Protein 5UV4 (pdb70)

Structure (mmCIF, N/CA/C/O backbone):
data_5UV4
#
_entry.id   5UV4
#
_cell.length_a   53.444
_cell.length_b   74.532
_cell.length_c   79.742
_cell.angle_alpha   90.00
_cell.angle_beta   90.00
_cell.angle_gamma   90.00
#
_symmetry.space_group_name_H-M   'P 21 21 21'
#
loop_
_entity.id
_entity.type
_entity.pdbx_description
1 polymer 'Putative leucine-rich repeat protein kinase family protein'
2 non-polymer 'PHOSPHOAMINOPHOSPHONIC ACID-ADENYLATE ESTER'
3 non-polymer 'MAGNESIUM ION'
4 water water
#
loop_
_atom_site.group_PDB
_atom_site.id
_atom_site.type_symbol
_atom_site.label_atom_id
_atom_site.label_alt_id
_atom_site.label_comp_id
_atom_site.label_asym_id
_atom_site.label_entity_id
_atom_site.label_seq_id
_atom_site.pdbx_PDB_ins_code
_atom_site.Cartn_x
_atom_site.Cartn_y
_atom_site.Cartn_z
_atom_site.occupancy
_atom_site.B_iso_or_equiv
_atom_site.auth_seq_id
_atom_site.auth_comp_id
_atom_site.auth_asym_id
_atom_site.auth_atom_id
_atom_site.pdbx_PDB_model_num
ATOM 1 N N . ASP A 1 10 ? 7.259 18.314 41.197 1.00 85.52 744 ASP A N 1
ATOM 2 C CA . ASP A 1 10 ? 6.902 19.276 40.165 1.00 84.09 744 ASP A CA 1
ATOM 3 C C . ASP A 1 10 ? 7.767 20.533 40.219 1.00 81.40 744 ASP A C 1
ATOM 4 O O . ASP A 1 10 ? 7.672 21.337 41.141 1.00 79.62 744 ASP A O 1
ATOM 9 N N . LEU A 1 11 ? 8.606 20.683 39.206 1.00 74.45 745 LEU A N 1
ATOM 10 C CA . LEU A 1 11 ? 9.527 21.812 39.057 1.00 69.70 745 LEU A CA 1
ATOM 11 C C . LEU A 1 11 ? 9.273 22.515 37.709 1.00 72.52 745 LEU A C 1
ATOM 12 O O . LEU A 1 11 ? 9.294 21.860 36.666 1.00 73.71 745 LEU A O 1
ATOM 17 N N . HIS A 1 12 ? 9.040 23.839 37.738 1.00 66.56 746 HIS A N 1
ATOM 18 C CA . HIS A 1 12 ? 8.771 24.619 36.535 1.00 67.29 746 HIS A CA 1
ATOM 19 C C . HIS A 1 12 ? 9.850 25.659 36.295 1.00 68.08 746 HIS A C 1
ATOM 20 O O . HIS A 1 12 ? 10.234 26.385 37.202 1.00 65.36 746 HIS A O 1
ATOM 27 N N . LEU A 1 13 ? 10.352 25.720 35.079 1.00 65.83 747 LEU A N 1
ATOM 28 C CA . LEU A 1 13 ? 11.355 26.704 34.698 1.00 64.20 747 LEU A CA 1
ATOM 29 C C . LEU A 1 13 ? 10.771 27.581 33.593 1.00 71.50 747 LEU A C 1
ATOM 30 O O . LEU A 1 13 ? 10.242 27.062 32.605 1.00 73.46 747 LEU A O 1
ATOM 35 N N . PHE A 1 14 ? 10.858 28.906 33.759 1.00 68.16 748 PHE A N 1
ATOM 36 C CA . PHE A 1 14 ? 10.314 29.868 32.785 1.00 70.63 748 PHE A CA 1
ATOM 37 C C . PHE A 1 14 ? 11.067 29.879 31.449 1.00 78.04 748 PHE A C 1
ATOM 38 O O . PHE A 1 14 ? 10.413 29.850 30.409 1.00 81.53 748 PHE A O 1
ATOM 46 N N . ASP A 1 15 ? 12.433 29.868 31.475 1.00 72.77 749 ASP A N 1
ATOM 47 C CA . ASP A 1 15 ? 13.281 29.834 30.266 1.00 73.88 749 ASP A CA 1
ATOM 48 C C . ASP A 1 15 ? 14.136 28.563 30.238 1.00 76.20 749 ASP A C 1
ATOM 49 O O . ASP A 1 15 ? 14.149 27.798 31.209 1.00 72.13 749 ASP A O 1
ATOM 51 N N . ASN A 1 16 ? 14.879 28.356 29.135 1.00 76.26 750 ASN A N 1
ATOM 52 C CA . ASN A 1 16 ? 15.786 27.217 28.972 1.00 76.75 750 ASN A CA 1
ATOM 53 C C . ASN A 1 16 ? 17.235 27.644 29.310 1.00 80.74 750 ASN A C 1
ATOM 54 O O . ASN A 1 16 ? 18.171 26.847 29.197 1.00 80.97 750 ASN A O 1
ATOM 56 N N . SER A 1 17 ? 17.398 28.912 29.741 1.00 77.51 751 SER A N 1
ATOM 57 C CA . SER A 1 17 ? 18.667 29.551 30.102 1.00 77.86 751 SER A CA 1
ATOM 58 C C . SER A 1 17 ? 19.362 28.890 31.289 1.00 81.85 751 SER A C 1
ATOM 59 O O . SER A 1 17 ? 20.588 28.795 31.298 1.00 84.27 751 SER A O 1
ATOM 62 N N . VAL A 1 18 ? 18.590 28.479 32.300 1.00 75.60 752 VAL A N 1
ATOM 63 C CA . VAL A 1 18 ? 19.080 27.819 33.516 1.00 74.09 752 VAL A CA 1
ATOM 64 C C . VAL A 1 18 ? 18.233 26.568 33.695 1.00 79.09 752 VAL A C 1
ATOM 65 O O . VAL A 1 18 ? 17.025 26.671 33.965 1.00 77.51 752 VAL A O 1
ATOM 69 N N . VAL A 1 19 ? 18.870 25.396 33.518 1.00 77.42 753 VAL A N 1
ATOM 70 C CA . VAL A 1 19 ? 18.226 24.084 33.534 1.00 78.27 753 VAL A CA 1
ATOM 71 C C . VAL A 1 19 ? 18.836 23.148 34.578 1.00 83.04 753 VAL A C 1
ATOM 72 O O . VAL A 1 19 ? 20.062 23.008 34.651 1.00 83.94 753 VAL A O 1
ATOM 76 N N . PHE A 1 20 ? 17.955 22.478 35.355 1.00 78.35 754 PHE A N 1
ATOM 77 C CA . PHE A 1 20 ? 18.298 21.495 36.392 1.00 77.68 754 PHE A CA 1
ATOM 78 C C . PHE A 1 20 ? 17.086 20.645 36.732 1.00 81.01 754 PHE A C 1
ATOM 79 O O . PHE A 1 20 ? 15.965 20.993 36.364 1.00 79.79 754 PHE A O 1
ATOM 87 N N . THR A 1 21 ? 17.310 19.555 37.466 1.00 79.82 755 THR A N 1
ATOM 88 C CA . THR A 1 21 ? 16.266 18.649 37.933 1.00 81.04 755 THR A CA 1
ATOM 89 C C . THR A 1 21 ? 15.814 19.037 39.350 1.00 83.64 755 THR A C 1
ATOM 90 O O . THR A 1 21 ? 16.540 19.735 40.073 1.00 81.04 755 THR A O 1
ATOM 92 N N . ALA A 1 22 ? 14.613 18.557 39.748 1.00 81.47 756 ALA A N 1
ATOM 93 C CA . ALA A 1 22 ? 14.063 18.716 41.100 1.00 79.75 756 ALA A CA 1
ATOM 94 C C . ALA A 1 22 ? 14.955 17.897 42.069 1.00 83.40 756 ALA A C 1
ATOM 95 O O . ALA A 1 22 ? 15.273 18.373 43.160 1.00 80.91 756 ALA A O 1
ATOM 97 N N . GLU A 1 23 ? 15.405 16.694 41.624 1.00 82.66 757 GLU A N 1
ATOM 98 C CA . GLU A 1 23 ? 16.305 15.815 42.373 1.00 85.45 757 GLU A CA 1
ATOM 99 C C . GLU A 1 23 ? 17.703 16.441 42.482 1.00 88.95 757 GLU A C 1
ATOM 100 O O . GLU A 1 23 ? 18.388 16.224 43.483 1.00 90.57 757 GLU A O 1
ATOM 102 N N . GLU A 1 24 ? 18.111 17.238 41.474 1.00 83.06 758 GLU A N 1
ATOM 103 C CA . GLU A 1 24 ? 19.396 17.933 41.481 1.00 82.13 758 GLU A CA 1
ATOM 104 C C . GLU A 1 24 ? 19.374 19.079 42.500 1.00 82.62 758 GLU A C 1
ATOM 105 O O . GLU A 1 24 ? 20.349 19.272 43.221 1.00 82.79 758 GLU A O 1
ATOM 107 N N . LEU A 1 25 ? 18.253 19.816 42.574 1.00 77.06 759 LEU A N 1
ATOM 108 C CA . LEU A 1 25 ? 18.046 20.929 43.513 1.00 74.04 759 LEU A CA 1
ATOM 109 C C . LEU A 1 25 ? 18.020 20.449 44.974 1.00 78.13 759 LEU A C 1
ATOM 110 O O . LEU A 1 25 ? 18.656 21.060 45.833 1.00 76.22 759 LEU A O 1
ATOM 115 N N . SER A 1 26 ? 17.296 19.347 45.240 1.00 77.10 760 SER A N 1
ATOM 116 C CA . SER A 1 26 ? 17.183 18.732 46.561 1.00 78.88 760 SER A CA 1
ATOM 117 C C . SER A 1 26 ? 18.500 18.113 47.067 1.00 85.57 760 SER A C 1
ATOM 118 O O . SER A 1 26 ? 18.731 18.115 48.277 1.00 87.45 760 SER A O 1
ATOM 121 N N . CYS A 1 27 ? 19.356 17.592 46.162 1.00 82.55 761 CYS A N 1
ATOM 122 C CA . CYS A 1 27 ? 20.638 16.988 46.558 1.00 86.25 761 CYS A CA 1
ATOM 123 C C . CYS A 1 27 ? 21.815 17.970 46.442 1.00 90.45 761 CYS A C 1
ATOM 124 O O . CYS A 1 27 ? 22.972 17.555 46.529 1.00 94.09 761 CYS A O 1
ATOM 126 N N . ALA A 1 28 ? 21.518 19.268 46.289 1.00 83.13 762 ALA A N 1
ATOM 127 C CA . ALA A 1 28 ? 22.518 20.327 46.142 1.00 82.16 762 ALA A CA 1
ATOM 128 C C . ALA A 1 28 ? 22.985 20.881 47.489 1.00 87.77 762 ALA A C 1
ATOM 129 O O . ALA A 1 28 ? 22.151 21.059 48.392 1.00 85.58 762 ALA A O 1
ATOM 131 N N . PRO A 1 29 ? 24.299 21.224 47.625 1.00 87.24 763 PRO A N 1
ATOM 132 C CA . PRO A 1 29 ? 24.763 21.851 48.874 1.00 88.11 763 PRO A CA 1
ATOM 133 C C . PRO A 1 29 ? 23.934 23.113 49.119 1.00 90.29 763 PRO A C 1
ATOM 134 O O . PRO A 1 29 ? 23.848 23.994 48.249 1.00 86.71 763 PRO A O 1
ATOM 138 N N . ALA A 1 30 ? 23.209 23.123 50.247 1.00 88.50 764 ALA A N 1
ATOM 139 C CA . ALA A 1 30 ? 22.309 24.217 50.615 1.00 84.46 764 ALA A CA 1
ATOM 140 C C . ALA A 1 30 ? 22.678 24.835 51.955 1.00 89.16 764 ALA A C 1
ATOM 141 O O . ALA A 1 30 ? 22.990 24.115 52.906 1.00 93.64 764 ALA A O 1
ATOM 143 N N . GLU A 1 31 ? 22.647 26.165 52.032 1.00 81.33 765 GLU A N 1
ATOM 144 C CA . GLU A 1 31 ? 22.933 26.882 53.278 1.00 80.87 765 GLU A CA 1
ATOM 145 C C . GLU A 1 31 ? 21.904 27.979 53.509 1.00 78.47 765 GLU A C 1
ATOM 146 O O . GLU A 1 31 ? 21.554 28.684 52.569 1.00 75.21 765 GLU A O 1
ATOM 152 N N . ILE A 1 32 ? 21.396 28.090 54.744 1.00 74.79 766 ILE A N 1
ATOM 153 C CA . ILE A 1 32 ? 20.393 29.080 55.127 1.00 72.57 766 ILE A CA 1
ATOM 154 C C . ILE A 1 32 ? 20.920 30.535 54.970 1.00 73.64 766 ILE A C 1
ATOM 155 O O . ILE A 1 32 ? 22.004 30.866 55.437 1.00 74.58 766 ILE A O 1
ATOM 160 N N . ILE A 1 33 ? 20.159 31.357 54.239 1.00 66.45 767 ILE A N 1
ATOM 161 C CA . ILE A 1 33 ? 20.449 32.772 54.009 1.00 64.49 767 ILE A CA 1
ATOM 162 C C . ILE A 1 33 ? 19.775 33.518 55.166 1.00 69.50 767 ILE A C 1
ATOM 163 O O . ILE A 1 33 ? 20.402 34.327 55.838 1.00 71.07 767 ILE A O 1
ATOM 168 N N . GLY A 1 34 ? 18.506 33.211 55.398 1.00 66.91 768 GLY A N 1
ATOM 169 C CA . GLY A 1 34 ? 17.745 33.825 56.477 1.00 67.35 768 GLY A CA 1
ATOM 170 C C . GLY A 1 34 ? 16.277 33.475 56.510 1.00 68.31 768 GLY A C 1
ATOM 171 O O . GLY A 1 34 ? 15.783 32.723 55.666 1.00 66.80 768 GLY A O 1
ATOM 172 N N . ARG A 1 35 ? 15.587 34.021 57.519 1.00 64.43 769 ARG A N 1
ATOM 173 C CA . ARG A 1 35 ? 14.173 33.808 57.769 1.00 63.45 769 ARG A CA 1
ATOM 174 C C . ARG A 1 35 ? 13.432 35.139 57.749 1.00 64.12 769 ARG A C 1
ATOM 175 O O . ARG A 1 35 ? 13.995 36.174 58.104 1.00 63.31 769 ARG A O 1
ATOM 183 N N . SER A 1 36 ? 12.159 35.104 57.348 1.00 58.56 770 SER A N 1
ATOM 184 C CA . SER A 1 36 ? 11.322 36.289 57.292 1.00 57.78 770 SER A CA 1
ATOM 185 C C . SER A 1 36 ? 9.845 35.930 57.512 1.00 62.12 770 SER A C 1
ATOM 186 O O . SER A 1 36 ? 9.510 34.762 57.777 1.00 61.58 770 SER A O 1
ATOM 189 N N . CYS A 1 37 ? 8.968 36.946 57.352 1.00 58.84 771 CYS A N 1
ATOM 190 C CA . CYS A 1 37 ? 7.520 36.837 57.478 1.00 60.69 771 CYS A CA 1
ATOM 191 C C . CYS A 1 37 ? 6.978 35.925 56.395 1.00 67.02 771 CYS A C 1
ATOM 192 O O . CYS A 1 37 ? 5.980 35.262 56.638 1.00 70.85 771 CYS A O 1
ATOM 195 N N . HIS A 1 38 ? 7.584 35.980 55.217 1.00 60.41 772 HIS A N 1
ATOM 196 C CA . HIS A 1 38 ? 7.250 35.118 54.093 1.00 59.21 772 HIS A CA 1
ATOM 197 C C . HIS A 1 38 ? 7.635 33.651 54.280 1.00 60.21 772 HIS A C 1
ATOM 198 O O . HIS A 1 38 ? 6.913 32.758 53.865 1.00 59.63 772 HIS A O 1
ATOM 205 N N . GLY A 1 39 ? 8.790 33.416 54.892 1.00 54.08 773 GLY A N 1
ATOM 206 C CA . GLY A 1 39 ? 9.294 32.070 55.090 1.00 53.77 773 GLY A CA 1
ATOM 207 C C . GLY A 1 39 ? 10.796 32.071 55.288 1.00 58.25 773 GLY A C 1
ATOM 208 O O . GLY A 1 39 ? 11.312 32.845 56.078 1.00 58.16 773 GLY A O 1
ATOM 209 N N . THR A 1 40 ? 11.490 31.163 54.609 1.00 55.49 774 THR A N 1
ATOM 210 C CA . THR A 1 40 ? 12.942 31.070 54.700 1.00 56.47 774 THR A CA 1
ATOM 211 C C . THR A 1 40 ? 13.676 30.958 53.345 1.00 61.11 774 THR A C 1
ATOM 212 O O . THR A 1 40 ? 13.220 30.275 52.439 1.00 61.82 774 THR A O 1
ATOM 216 N N . SER A 1 41 ? 14.817 31.636 53.238 1.00 56.04 775 SER A N 1
ATOM 217 C CA . SER A 1 41 ? 15.687 31.656 52.063 1.00 55.28 775 SER A CA 1
ATOM 218 C C . SER A 1 41 ? 16.927 30.771 52.250 1.00 60.24 775 SER A C 1
ATOM 219 O O . SER A 1 41 ? 17.570 30.817 53.305 1.00 60.55 775 SER A O 1
ATOM 222 N N . TYR A 1 42 ? 17.285 30.023 51.190 1.00 56.55 776 TYR A N 1
ATOM 223 C CA . TYR A 1 42 ? 18.479 29.179 51.128 1.00 58.82 776 TYR A CA 1
ATOM 224 C C . TYR A 1 42 ? 19.269 29.476 49.874 1.00 63.86 776 TYR A C 1
ATOM 225 O O . TYR A 1 42 ? 18.713 29.920 48.866 1.00 62.90 776 TYR A O 1
ATOM 234 N N . LYS A 1 43 ? 20.581 29.281 49.966 1.00 62.25 777 LYS A N 1
ATOM 235 C CA . LYS A 1 43 ? 21.515 29.373 48.863 1.00 62.41 777 LYS A CA 1
ATOM 236 C C . LYS A 1 43 ? 21.802 27.906 48.461 1.00 69.51 777 LYS A C 1
ATOM 237 O O . LYS A 1 43 ? 22.225 27.103 49.295 1.00 70.63 777 LYS A O 1
ATOM 243 N N . ALA A 1 44 ? 21.497 27.563 47.212 1.00 67.20 778 ALA A N 1
ATOM 244 C CA . ALA A 1 44 ? 21.728 26.241 46.622 1.00 69.19 778 ALA A CA 1
ATOM 245 C C . ALA A 1 44 ? 22.770 26.380 45.513 1.00 74.69 778 ALA A C 1
ATOM 246 O O . ALA A 1 44 ? 22.678 27.283 44.679 1.00 73.34 778 ALA A O 1
ATOM 248 N N . THR A 1 45 ? 23.767 25.513 45.526 1.00 74.65 779 THR A N 1
ATOM 249 C CA . THR A 1 45 ? 24.843 25.534 44.537 1.00 77.00 779 THR A CA 1
ATOM 250 C C . THR A 1 45 ? 24.761 24.291 43.644 1.00 82.50 779 THR A C 1
ATOM 251 O O . THR A 1 45 ? 24.937 23.170 44.125 1.00 83.54 779 THR A O 1
ATOM 255 N N . LEU A 1 46 ? 24.489 24.506 42.342 1.00 79.61 780 LEU A N 1
ATOM 256 C CA . LEU A 1 46 ? 24.392 23.466 41.305 1.00 81.18 780 LEU A CA 1
ATOM 257 C C . LEU A 1 46 ? 25.773 22.901 40.999 1.00 87.98 780 LEU A C 1
ATOM 258 O O . LEU A 1 46 ? 26.779 23.572 41.251 1.00 88.82 780 LEU A O 1
ATOM 263 N N . ASP A 1 47 ? 25.813 21.679 40.437 1.00 85.93 781 ASP A N 1
ATOM 264 C CA . ASP A 1 47 ? 27.036 20.951 40.080 1.00 89.65 781 ASP A CA 1
ATOM 265 C C . ASP A 1 47 ? 28.025 21.775 39.240 1.00 92.66 781 ASP A C 1
ATOM 266 O O . ASP A 1 47 ? 29.227 21.708 39.491 1.00 94.67 781 ASP A O 1
ATOM 268 N N . ASN A 1 48 ? 27.508 22.581 38.286 1.00 86.14 782 ASN A N 1
ATOM 269 C CA . ASN A 1 48 ? 28.281 23.430 37.370 1.00 86.54 782 ASN A CA 1
ATOM 270 C C . ASN A 1 48 ? 28.754 24.784 37.951 1.00 88.28 782 ASN A C 1
ATOM 271 O O . ASN A 1 48 ? 29.413 25.549 37.245 1.00 88.86 782 ASN A O 1
ATOM 276 N N . GLY A 1 49 ? 28.411 25.066 39.205 1.00 82.76 783 GLY A N 1
ATOM 277 C CA . GLY A 1 49 ? 28.783 26.312 39.870 1.00 82.05 783 GLY A CA 1
ATOM 278 C C . GLY A 1 49 ? 27.666 27.342 39.957 1.00 82.71 783 GLY A C 1
ATOM 279 O O . GLY A 1 49 ? 27.814 28.355 40.655 1.00 81.96 783 GLY A O 1
ATOM 280 N N . TYR A 1 50 ? 26.535 27.099 39.256 1.00 76.59 784 TYR A N 1
ATOM 281 C CA . TYR A 1 50 ? 25.396 28.018 39.253 1.00 72.67 784 TYR A CA 1
ATOM 282 C C . TYR A 1 50 ? 24.765 28.111 40.650 1.00 72.56 784 TYR A C 1
ATOM 283 O O . TYR A 1 50 ? 24.502 27.084 41.275 1.00 72.18 784 TYR A O 1
ATOM 292 N N . MET A 1 51 ? 24.614 29.334 41.171 1.00 66.30 785 MET A N 1
ATOM 293 C CA . MET A 1 51 ? 24.062 29.531 42.511 1.00 64.40 785 MET A CA 1
ATOM 294 C C . MET A 1 51 ? 22.659 30.094 42.449 1.00 64.13 785 MET A C 1
ATOM 295 O O . MET A 1 51 ? 22.380 31.045 41.693 1.00 62.99 785 MET A O 1
ATOM 300 N N . LEU A 1 52 ? 21.759 29.483 43.224 1.00 57.52 786 LEU A N 1
ATOM 301 C CA . LEU A 1 52 ? 20.351 29.871 43.233 1.00 53.99 786 LEU A CA 1
ATOM 302 C C . LEU A 1 52 ? 19.864 30.280 44.609 1.00 55.84 786 LEU A C 1
ATOM 303 O O . LEU A 1 52 ? 20.405 29.828 45.619 1.00 55.33 786 LEU A O 1
ATOM 308 N N . THR A 1 53 ? 18.819 31.117 44.653 1.00 53.27 787 THR A N 1
ATOM 309 C CA . THR A 1 53 ? 18.133 31.483 45.893 1.00 53.20 787 THR A CA 1
ATOM 310 C C . THR A 1 53 ? 16.875 30.614 45.901 1.00 58.51 787 THR A C 1
ATOM 311 O O . THR A 1 53 ? 16.129 30.607 44.916 1.00 59.35 787 THR A O 1
ATOM 315 N N . VAL A 1 54 ? 16.681 29.844 46.981 1.00 55.30 788 VAL A N 1
ATOM 316 C CA . VAL A 1 54 ? 15.555 28.914 47.172 1.00 55.92 788 VAL A CA 1
ATOM 317 C C . VAL A 1 54 ? 14.741 29.439 48.365 1.00 59.40 788 VAL A C 1
ATOM 318 O O . VAL A 1 54 ? 15.167 29.311 49.528 1.00 59.51 788 VAL A O 1
ATOM 322 N N . LYS A 1 55 ? 13.629 30.142 48.038 1.00 53.13 789 LYS A N 1
ATOM 323 C CA . LYS A 1 55 ? 12.725 30.792 48.982 1.00 51.87 789 LYS A CA 1
ATOM 324 C C . LYS A 1 55 ? 11.484 29.931 49.202 1.00 59.07 789 LYS A C 1
ATOM 325 O O . LYS A 1 55 ? 10.669 29.778 48.294 1.00 58.27 789 LYS A O 1
ATOM 331 N N . TRP A 1 56 ? 11.345 29.378 50.421 1.00 57.61 790 TRP A N 1
ATOM 332 C CA . TRP A 1 56 ? 10.223 28.539 50.826 1.00 58.44 790 TRP A CA 1
ATOM 333 C C . TRP A 1 56 ? 9.161 29.410 51.461 1.00 61.10 790 TRP A C 1
ATOM 334 O O . TRP A 1 56 ? 9.425 30.103 52.442 1.00 60.09 790 TRP A O 1
ATOM 345 N N . LEU A 1 57 ? 7.954 29.359 50.933 1.00 58.00 791 LEU A N 1
ATOM 346 C CA . LEU A 1 57 ? 6.871 30.124 51.518 1.00 57.34 791 LEU A CA 1
ATOM 347 C C . LEU A 1 57 ? 6.265 29.330 52.668 1.00 61.65 791 LEU A C 1
ATOM 348 O O . LEU A 1 57 ? 6.156 28.101 52.575 1.00 62.64 791 LEU A O 1
ATOM 353 N N . LYS A 1 58 ? 5.932 30.014 53.784 1.00 67.66 792 LYS A N 1
ATOM 354 C CA . LYS A 1 58 ? 5.275 29.375 54.936 1.00 68.70 792 LYS A CA 1
ATOM 355 C C . LYS A 1 58 ? 3.993 28.688 54.425 1.00 70.55 792 LYS A C 1
ATOM 356 O O . LYS A 1 58 ? 3.383 29.176 53.460 1.00 66.68 792 LYS A O 1
ATOM 362 N N . GLU A 1 59 ? 3.630 27.540 55.025 1.00 69.10 793 GLU A N 1
ATOM 363 C CA . GLU A 1 59 ? 2.428 26.763 54.683 1.00 68.72 793 GLU A CA 1
ATOM 364 C C . GLU A 1 59 ? 1.169 27.644 54.850 1.00 71.14 793 GLU A C 1
ATOM 365 O O . GLU A 1 59 ? 1.102 28.440 55.782 1.00 71.73 793 GLU A O 1
ATOM 371 N N . GLY A 1 60 ? 0.227 27.524 53.917 1.00 67.10 794 GLY A N 1
ATOM 372 C CA . GLY A 1 60 ? -0.988 28.330 53.865 1.00 66.25 794 GLY A CA 1
ATOM 373 C C . GLY A 1 60 ? -0.799 29.683 53.195 1.00 69.89 794 GLY A C 1
ATOM 374 O O . GLY A 1 60 ? -1.791 30.329 52.851 1.00 70.45 794 GLY A O 1
ATOM 375 N N . PHE A 1 61 ? 0.463 30.133 52.982 1.00 64.21 795 PHE A N 1
ATOM 376 C CA . PHE A 1 61 ? 0.720 31.438 52.344 1.00 63.04 795 PHE A CA 1
ATOM 377 C C . PHE A 1 61 ? 0.512 31.442 50.824 1.00 68.44 795 PHE A C 1
ATOM 378 O O . PHE A 1 61 ? -0.061 32.403 50.320 1.00 69.17 795 PHE A O 1
ATOM 386 N N . ALA A 1 62 ? 0.933 30.375 50.111 1.00 64.34 796 ALA A N 1
ATOM 387 C CA . ALA A 1 62 ? 0.764 30.239 48.665 1.00 63.39 796 ALA A CA 1
ATOM 388 C C . ALA A 1 62 ? -0.697 30.048 48.285 1.00 69.64 796 ALA A C 1
ATOM 389 O O . ALA A 1 62 ? -1.404 29.275 48.935 1.00 72.33 796 ALA A O 1
ATOM 391 N N . LYS A 1 63 ? -1.151 30.744 47.221 1.00 65.20 797 LYS A N 1
ATOM 392 C CA . LYS A 1 63 ? -2.507 30.635 46.650 1.00 65.09 797 LYS A CA 1
ATOM 393 C C . LYS A 1 63 ? -2.648 29.208 46.059 1.00 71.27 797 LYS A C 1
ATOM 394 O O . LYS A 1 63 ? -1.652 28.469 45.981 1.00 70.73 797 LYS A O 1
ATOM 400 N N . SER A 1 64 ? -3.865 28.835 45.613 1.00 68.74 798 SER A N 1
ATOM 401 C CA . SER A 1 64 ? -4.143 27.537 44.991 1.00 68.98 798 SER A CA 1
ATOM 402 C C . SER A 1 64 ? -3.332 27.423 43.696 1.00 73.28 798 SER A C 1
ATOM 403 O O . SER A 1 64 ? -3.141 28.430 43.025 1.00 74.18 798 SER A O 1
ATOM 406 N N . LYS A 1 65 ? -2.840 26.219 43.363 1.00 70.39 799 LYS A N 1
ATOM 407 C CA . LYS A 1 65 ? -1.972 25.897 42.213 1.00 69.27 799 LYS A CA 1
ATOM 408 C C . LYS A 1 65 ? -2.266 26.657 40.909 1.00 73.49 799 LYS A C 1
ATOM 409 O O . LYS A 1 65 ? -1.333 27.139 40.263 1.00 72.24 799 LYS A O 1
ATOM 415 N N . LYS A 1 66 ? -3.543 26.764 40.536 1.00 71.10 800 LYS A N 1
ATOM 416 C CA . LYS A 1 66 ? -3.990 27.444 39.317 1.00 71.27 800 LYS A CA 1
ATOM 417 C C . LYS A 1 66 ? -3.677 28.937 39.333 1.00 71.91 800 LYS A C 1
ATOM 418 O O . LYS A 1 66 ? -3.098 29.435 38.373 1.00 71.80 800 LYS A O 1
ATOM 420 N N . GLU A 1 67 ? -4.023 29.637 40.424 1.00 66.33 801 GLU A N 1
ATOM 421 C CA . GLU A 1 67 ? -3.782 31.076 40.571 1.00 64.86 801 GLU A CA 1
ATOM 422 C C . GLU A 1 67 ? -2.292 31.347 40.727 1.00 64.67 801 GLU A C 1
ATOM 423 O O . GLU A 1 67 ? -1.750 32.200 40.023 1.00 63.08 801 GLU A O 1
ATOM 429 N N . PHE A 1 68 ? -1.627 30.613 41.636 1.00 59.91 802 PHE A N 1
ATOM 430 C CA . PHE A 1 68 ? -0.190 30.770 41.857 1.00 58.79 802 PHE A CA 1
ATOM 431 C C . PHE A 1 68 ? 0.595 30.667 40.541 1.00 64.01 802 PHE A C 1
ATOM 432 O O . PHE A 1 68 ? 1.333 31.599 40.235 1.00 64.24 802 PHE A O 1
ATOM 440 N N . SER A 1 69 ? 0.397 29.582 39.747 1.00 61.38 803 SER A N 1
ATOM 441 C CA . SER A 1 69 ? 1.093 29.361 38.465 1.00 61.50 803 SER A CA 1
ATOM 442 C C . SER A 1 69 ? 0.855 30.491 37.494 1.00 65.45 803 SER A C 1
ATOM 443 O O . SER A 1 69 ? 1.803 30.966 36.869 1.00 64.54 803 SER A O 1
ATOM 446 N N . ARG A 1 70 ? -0.419 30.916 37.374 1.00 62.40 804 ARG A N 1
ATOM 447 C CA . ARG A 1 70 ? -0.847 31.991 36.492 1.00 62.87 804 ARG A CA 1
ATOM 448 C C . ARG A 1 70 ? -0.120 33.291 36.873 1.00 65.85 804 ARG A C 1
ATOM 449 O O . ARG A 1 70 ? 0.541 33.882 36.025 1.00 65.69 804 ARG A O 1
ATOM 457 N N . GLU A 1 71 ? -0.150 33.653 38.164 1.00 61.58 805 GLU A N 1
ATOM 458 C CA . GLU A 1 71 ? 0.472 34.857 38.699 1.00 60.08 805 GLU A CA 1
ATOM 459 C C . GLU A 1 71 ? 1.977 34.859 38.602 1.00 63.45 805 GLU A C 1
ATOM 460 O O . GLU A 1 71 ? 2.529 35.864 38.160 1.00 63.21 805 GLU A O 1
ATOM 466 N N . ILE A 1 72 ? 2.644 33.735 38.970 1.00 58.67 806 ILE A N 1
ATOM 467 C CA . ILE A 1 72 ? 4.105 33.611 38.958 1.00 55.59 806 ILE A CA 1
ATOM 468 C C . ILE A 1 72 ? 4.672 33.620 37.531 1.00 62.81 806 ILE A C 1
ATOM 469 O O . ILE A 1 72 ? 5.774 34.114 37.352 1.00 61.93 806 ILE A O 1
ATOM 474 N N . LYS A 1 73 ? 3.934 33.116 36.524 1.00 62.58 807 LYS A N 1
ATOM 475 C CA . LYS A 1 73 ? 4.442 33.143 35.147 1.00 62.98 807 LYS A CA 1
ATOM 476 C C . LYS A 1 73 ? 4.543 34.608 34.671 1.00 66.78 807 LYS A C 1
ATOM 477 O O . LYS A 1 73 ? 5.515 34.975 34.015 1.00 65.86 807 LYS A O 1
ATOM 479 N N . LYS A 1 74 ? 3.604 35.466 35.122 1.00 63.34 808 LYS A N 1
ATOM 480 C CA . LYS A 1 74 ? 3.634 36.904 34.834 1.00 61.55 808 LYS A CA 1
ATOM 481 C C . LYS A 1 74 ? 4.889 37.539 35.472 1.00 59.20 808 LYS A C 1
ATOM 482 O O . LYS A 1 74 ? 5.531 38.366 34.835 1.00 57.72 808 LYS A O 1
ATOM 488 N N . LEU A 1 75 ? 5.264 37.081 36.688 1.00 52.65 809 LEU A N 1
ATOM 489 C CA . LEU A 1 75 ? 6.432 37.534 37.429 1.00 50.17 809 LEU A CA 1
ATOM 490 C C . LEU A 1 75 ? 7.742 37.011 36.820 1.00 53.27 809 LEU A C 1
ATOM 491 O O . LEU A 1 75 ? 8.753 37.715 36.825 1.00 49.58 809 LEU A O 1
ATOM 496 N N . GLY A 1 76 ? 7.696 35.795 36.276 1.00 51.53 810 GLY A N 1
ATOM 497 C CA . GLY A 1 76 ? 8.814 35.151 35.604 1.00 50.82 810 GLY A CA 1
ATOM 498 C C . GLY A 1 76 ? 9.252 35.923 34.373 1.00 54.31 810 GLY A C 1
ATOM 499 O O . GLY A 1 76 ? 10.442 36.019 34.111 1.00 54.36 810 GLY A O 1
ATOM 500 N N . SER A 1 77 ? 8.309 36.534 33.634 1.00 52.65 811 SER A N 1
ATOM 501 C CA . SER A 1 77 ? 8.630 37.316 32.428 1.00 52.18 811 SER A CA 1
ATOM 502 C C . SER A 1 77 ? 9.184 38.702 32.763 1.00 55.26 811 SER A C 1
ATOM 503 O O . SER A 1 77 ? 9.639 39.397 31.865 1.00 56.01 811 SER A O 1
ATOM 506 N N . VAL A 1 78 ? 9.121 39.125 34.047 1.00 50.97 812 VAL A N 1
ATOM 507 C CA . VAL A 1 78 ? 9.616 40.424 34.482 1.00 48.80 812 VAL A CA 1
ATOM 508 C C . VAL A 1 78 ? 11.131 40.370 34.600 1.00 53.81 812 VAL A C 1
ATOM 509 O O . VAL A 1 78 ? 11.683 39.634 35.441 1.00 52.86 812 VAL A O 1
ATOM 513 N N . ARG A 1 79 ? 11.811 41.130 33.716 1.00 50.80 813 ARG A N 1
ATOM 514 C CA . ARG A 1 79 ? 13.276 41.153 33.700 1.00 50.35 813 ARG A CA 1
ATOM 515 C C . ARG A 1 79 ? 13.827 42.569 33.614 1.00 52.85 813 ARG A C 1
ATOM 516 O O . ARG A 1 79 ? 13.421 43.344 32.746 1.00 54.00 813 ARG A O 1
ATOM 524 N N . HIS A 1 80 ? 14.796 42.874 34.487 1.00 46.04 814 HIS A N 1
ATOM 525 C CA . HIS A 1 80 ? 15.447 44.174 34.556 1.00 44.83 814 HIS A CA 1
ATOM 526 C C . HIS A 1 80 ? 16.887 44.010 35.076 1.00 50.24 814 HIS A C 1
ATOM 527 O O . HIS A 1 80 ? 17.107 43.185 35.975 1.00 50.02 814 HIS A O 1
ATOM 534 N N . PRO A 1 81 ? 17.887 44.770 34.575 1.00 49.07 815 PRO A N 1
ATOM 535 C CA . PRO A 1 81 ? 19.271 44.590 35.109 1.00 48.42 815 PRO A CA 1
ATOM 536 C C . PRO A 1 81 ? 19.365 44.825 36.620 1.00 52.90 815 PRO A C 1
ATOM 537 O O . PRO A 1 81 ? 20.140 44.151 37.298 1.00 54.83 815 PRO A O 1
ATOM 541 N N . ASN A 1 82 ? 18.517 45.705 37.175 1.00 47.27 816 ASN A N 1
ATOM 542 C CA . ASN A 1 82 ? 18.548 45.967 38.615 1.00 46.12 816 ASN A CA 1
ATOM 543 C C . ASN A 1 82 ? 17.610 45.068 39.457 1.00 51.48 816 ASN A C 1
ATOM 544 O O . ASN A 1 82 ? 17.458 45.292 40.651 1.00 52.54 816 ASN A O 1
ATOM 549 N N . LEU A 1 83 ? 16.985 44.072 38.838 1.00 47.77 817 LEU A N 1
ATOM 550 C CA . LEU A 1 83 ? 16.051 43.176 39.502 1.00 47.77 817 LEU A CA 1
ATOM 551 C C . LEU A 1 83 ? 16.610 41.766 39.416 1.00 53.27 817 LEU A C 1
ATOM 552 O O . LEU A 1 83 ? 17.014 41.336 38.325 1.00 53.69 817 LEU A O 1
ATOM 557 N N . VAL A 1 84 ? 16.621 41.037 40.546 1.00 48.12 818 VAL A N 1
ATOM 558 C CA . VAL A 1 84 ? 17.175 39.684 40.561 1.00 47.74 818 VAL A CA 1
ATOM 559 C C . VAL A 1 84 ? 16.246 38.720 39.736 1.00 50.55 818 VAL A C 1
ATOM 560 O O . VAL A 1 84 ? 15.055 38.682 40.008 1.00 46.22 818 VAL A O 1
ATOM 564 N N . PRO A 1 85 ? 16.780 37.946 38.737 1.00 50.06 819 PRO A N 1
ATOM 565 C CA . PRO A 1 85 ? 15.904 37.052 37.952 1.00 50.98 819 PRO A CA 1
ATOM 566 C C . PRO A 1 85 ? 15.321 35.896 38.737 1.00 55.43 819 PRO A C 1
ATOM 567 O O . PRO A 1 85 ? 16.025 35.258 39.511 1.00 55.67 819 PRO A O 1
ATOM 571 N N . LEU A 1 86 ? 14.010 35.690 38.552 1.00 50.98 820 LEU A N 1
ATOM 572 C CA . LEU A 1 86 ? 13.189 34.603 39.061 1.00 50.73 820 LEU A CA 1
ATOM 573 C C . LEU A 1 86 ? 13.233 33.556 37.940 1.00 57.28 820 LEU A C 1
ATOM 574 O O . LEU A 1 86 ? 12.901 33.846 36.794 1.00 56.77 820 LEU A O 1
ATOM 579 N N . ARG A 1 87 ? 13.742 32.369 38.258 1.00 56.91 821 ARG A N 1
ATOM 580 C CA . ARG A 1 87 ? 13.968 31.287 37.297 1.00 57.11 821 ARG A CA 1
ATOM 581 C C . ARG A 1 87 ? 12.907 30.213 37.261 1.00 62.19 821 ARG A C 1
ATOM 582 O O . ARG A 1 87 ? 12.721 29.563 36.238 1.00 65.05 821 ARG A O 1
ATOM 590 N N . GLY A 1 88 ? 12.217 30.029 38.363 1.00 56.84 822 GLY A N 1
ATOM 591 C CA . GLY A 1 88 ? 11.178 29.027 38.431 1.00 56.09 822 GLY A CA 1
ATOM 592 C C . GLY A 1 88 ? 10.581 28.892 39.797 1.00 56.55 822 GLY A C 1
ATOM 593 O O . GLY A 1 88 ? 10.680 29.789 40.639 1.00 52.08 822 GLY A O 1
ATOM 594 N N . TYR A 1 89 ? 9.949 27.752 40.000 1.00 56.08 823 TYR A N 1
ATOM 595 C CA . TYR A 1 89 ? 9.322 27.402 41.256 1.00 57.62 823 TYR A CA 1
ATOM 596 C C . TYR A 1 89 ? 9.143 25.899 41.378 1.00 62.97 823 TYR A C 1
ATOM 597 O O . TYR A 1 89 ? 9.066 25.172 40.371 1.00 61.94 823 TYR A O 1
ATOM 606 N N . TYR A 1 90 ? 9.049 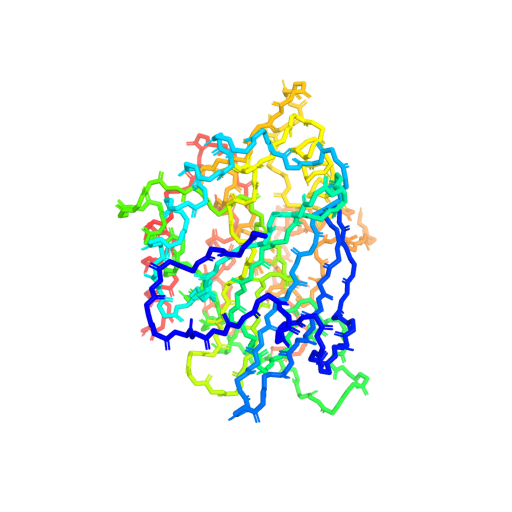25.449 42.633 1.00 60.13 824 TYR A N 1
ATOM 607 C CA . TYR A 1 90 ? 8.796 24.061 42.959 1.00 61.16 824 TYR A CA 1
ATOM 608 C C . TYR A 1 90 ? 7.494 23.999 43.715 1.00 65.14 824 TYR A C 1
ATOM 609 O O . TYR A 1 90 ? 7.241 24.823 44.616 1.00 62.74 824 TYR A O 1
ATOM 618 N N . TRP A 1 91 ? 6.666 23.022 43.325 1.00 63.07 825 TRP A N 1
ATOM 619 C CA . TRP A 1 91 ? 5.377 22.741 43.925 1.00 64.78 825 TRP A CA 1
ATOM 620 C C . TRP A 1 91 ? 5.386 21.241 44.244 1.00 71.46 825 TRP A C 1
ATOM 621 O O . TRP A 1 91 ? 5.366 20.421 43.327 1.00 71.82 825 TRP A O 1
ATOM 632 N N . GLY A 1 92 ? 5.511 20.902 45.525 1.00 70.02 826 GLY A N 1
ATOM 633 C CA . GLY A 1 92 ? 5.584 19.511 45.968 1.00 72.81 826 GLY A CA 1
ATOM 634 C C . GLY A 1 92 ? 4.280 18.905 46.455 1.00 80.66 826 GLY A C 1
ATOM 635 O O . GLY A 1 92 ? 3.305 19.635 46.669 1.00 78.85 826 GLY A O 1
ATOM 636 N N . PRO A 1 93 ? 4.242 17.556 46.670 1.00 82.13 827 PRO A N 1
ATOM 637 C CA . PRO A 1 93 ? 3.002 16.910 47.158 1.00 84.80 827 PRO A CA 1
ATOM 638 C C . PRO A 1 93 ? 2.509 17.412 48.522 1.00 91.01 827 PRO A C 1
ATOM 639 O O . PRO A 1 93 ? 1.301 17.439 48.753 1.00 92.30 827 PRO A O 1
ATOM 643 N N . LYS A 1 94 ? 3.435 17.812 49.411 1.00 87.28 828 LYS A N 1
ATOM 644 C CA . LYS A 1 94 ? 3.111 18.345 50.733 1.00 87.76 828 LYS A CA 1
ATOM 645 C C . LYS A 1 94 ? 2.844 19.868 50.689 1.00 90.39 828 LYS A C 1
ATOM 646 O O . LYS A 1 94 ? 3.368 20.568 49.813 1.00 88.58 828 LYS A O 1
ATOM 648 N N . GLU A 1 95 ? 2.012 20.361 51.634 1.00 86.80 829 GLU A N 1
ATOM 649 C CA . GLU A 1 95 ? 1.567 21.755 51.746 1.00 84.86 829 GLU A CA 1
ATOM 650 C C . GLU A 1 95 ? 2.683 22.774 52.047 1.00 86.43 829 GLU A C 1
ATOM 651 O O . GLU A 1 95 ? 2.541 23.957 51.700 1.00 84.19 829 GLU A O 1
ATOM 653 N N . HIS A 1 96 ? 3.775 22.329 52.698 1.00 83.33 830 HIS A N 1
ATOM 654 C CA . HIS A 1 96 ? 4.918 23.192 53.023 1.00 81.22 830 HIS A CA 1
ATOM 655 C C . HIS A 1 96 ? 5.881 23.372 51.835 1.00 81.86 830 HIS A C 1
ATOM 656 O O . HIS A 1 96 ? 6.726 24.276 51.878 1.00 80.58 830 HIS A O 1
ATOM 663 N N . GLU A 1 97 ? 5.747 22.517 50.782 1.00 76.99 831 GLU A N 1
ATOM 664 C CA . GLU A 1 97 ? 6.612 22.512 49.592 1.00 74.94 831 GLU A CA 1
ATOM 665 C C . GLU A 1 97 ? 6.178 23.514 48.500 1.00 75.13 831 GLU A C 1
ATOM 666 O O . GLU A 1 97 ? 5.762 23.122 47.402 1.00 75.07 831 GLU A O 1
ATOM 672 N N . ARG A 1 98 ? 6.307 24.811 48.821 1.00 67.88 832 ARG A N 1
ATOM 673 C CA . ARG A 1 98 ? 5.965 25.936 47.960 1.00 65.98 832 ARG A CA 1
ATOM 674 C C . ARG A 1 98 ? 7.216 26.804 47.889 1.00 67.16 832 ARG A C 1
ATOM 675 O O . ARG A 1 98 ? 7.498 27.575 48.802 1.00 66.04 832 ARG A O 1
ATOM 683 N N . ILE A 1 99 ? 8.009 26.600 46.829 1.00 63.14 833 ILE A N 1
ATOM 684 C CA . ILE A 1 99 ? 9.308 27.237 46.652 1.00 61.62 833 ILE A CA 1
ATOM 685 C C . ILE A 1 99 ? 9.412 28.164 45.422 1.00 63.92 833 ILE A C 1
ATOM 686 O O . ILE A 1 99 ? 9.130 27.734 44.308 1.00 63.67 833 ILE A O 1
ATOM 691 N N . MET A 1 100 ? 9.913 29.395 45.627 1.00 57.71 834 MET A N 1
ATOM 692 C CA . MET A 1 100 ? 10.252 30.335 44.558 1.00 55.99 834 MET A CA 1
ATOM 693 C C . MET A 1 100 ? 11.779 30.225 44.323 1.00 60.59 834 MET A C 1
ATOM 694 O O . MET A 1 100 ? 12.543 30.197 45.291 1.00 60.54 834 MET A O 1
ATOM 699 N N . ILE A 1 101 ? 12.222 30.111 43.047 1.00 56.79 835 ILE A N 1
ATOM 700 C CA . ILE A 1 101 ? 13.640 29.953 42.697 1.00 55.34 835 ILE A CA 1
ATOM 701 C C . ILE A 1 101 ? 14.155 31.122 41.839 1.00 57.39 835 ILE A C 1
ATOM 702 O O . ILE A 1 101 ? 13.627 31.396 40.765 1.00 56.38 835 ILE A O 1
ATOM 707 N N . SER A 1 102 ? 15.207 31.787 42.325 1.00 52.52 836 SER A N 1
ATOM 708 C CA . SER A 1 102 ? 15.820 32.950 41.688 1.00 50.53 836 SER A CA 1
ATOM 709 C C . SER A 1 102 ? 17.315 32.761 41.593 1.00 55.60 836 SER A C 1
ATOM 710 O O . SER A 1 102 ? 17.868 31.820 42.180 1.00 57.19 836 SER A O 1
ATOM 713 N N . ASP A 1 103 ? 17.992 33.715 40.947 1.00 50.63 837 ASP A N 1
ATOM 714 C CA . ASP A 1 103 ? 19.442 33.719 40.918 1.00 52.20 837 ASP A CA 1
ATOM 715 C C . ASP A 1 103 ? 19.950 34.129 42.280 1.00 56.54 837 ASP A C 1
ATOM 716 O O . ASP A 1 103 ? 19.269 34.871 43.005 1.00 54.81 837 ASP A O 1
ATOM 721 N N . TYR A 1 104 ? 21.166 33.671 42.624 1.00 55.66 838 TYR A N 1
ATOM 722 C CA . TYR A 1 104 ? 21.829 34.067 43.847 1.00 54.79 838 TYR A CA 1
ATOM 723 C C . TYR A 1 104 ? 22.885 35.112 43.462 1.00 60.91 838 TYR A C 1
ATOM 724 O O . TYR A 1 104 ? 23.639 34.903 42.517 1.00 62.78 838 TYR A O 1
ATOM 733 N N . ALA A 1 105 ? 22.942 36.226 44.191 1.00 57.68 839 ALA A N 1
ATOM 734 C CA . ALA A 1 105 ? 23.948 37.273 43.982 1.00 57.17 839 ALA A CA 1
ATOM 735 C C . ALA A 1 105 ? 24.823 37.328 45.197 1.00 61.58 839 ALA A C 1
ATOM 736 O O . ALA A 1 105 ? 24.332 37.395 46.329 1.00 60.54 839 ALA A O 1
ATOM 738 N N . ASP A 1 106 ? 26.121 37.281 44.963 1.00 60.76 840 ASP A N 1
ATOM 739 C CA . ASP A 1 106 ? 27.137 37.409 45.993 1.00 62.20 840 ASP A CA 1
ATOM 740 C C . ASP A 1 106 ? 27.120 38.889 46.340 1.00 65.69 840 ASP A C 1
ATOM 741 O O . ASP A 1 106 ? 27.568 39.732 45.565 1.00 66.47 840 ASP A O 1
ATOM 746 N N . ALA A 1 107 ? 26.478 39.207 47.449 1.00 60.05 841 ALA A N 1
ATOM 747 C CA . ALA A 1 107 ? 26.213 40.576 47.844 1.00 57.53 841 ALA A CA 1
ATOM 748 C C . ALA A 1 107 ? 26.022 40.669 49.330 1.00 60.52 841 ALA A C 1
ATOM 749 O O . ALA A 1 107 ? 26.086 39.673 50.031 1.00 62.71 841 ALA A O 1
ATOM 751 N N . THR A 1 108 ? 25.743 41.868 49.803 1.00 55.81 842 THR A N 1
ATOM 752 C CA . THR A 1 108 ? 25.418 42.177 51.187 1.00 55.33 842 THR A CA 1
ATOM 753 C C . THR A 1 108 ? 24.225 43.080 51.079 1.00 55.57 842 THR A C 1
ATOM 754 O O . THR A 1 108 ? 24.172 43.935 50.196 1.00 53.73 842 THR A O 1
ATOM 758 N N . SER A 1 109 ? 23.204 42.827 51.873 1.00 51.24 843 SER A N 1
ATOM 759 C CA . SER A 1 109 ? 22.006 43.647 51.787 1.00 48.76 843 SER A CA 1
ATOM 760 C C . SER A 1 109 ? 22.236 45.026 52.349 1.00 51.66 843 SER A C 1
ATOM 761 O O . SER A 1 109 ? 23.115 45.208 53.184 1.00 51.35 843 SER A O 1
ATOM 764 N N . LEU A 1 110 ? 21.406 45.989 51.922 1.00 49.13 844 LEU A N 1
ATOM 765 C CA . LEU A 1 110 ? 21.456 47.358 52.421 1.00 48.57 844 LEU A CA 1
ATOM 766 C C . LEU A 1 110 ? 21.317 47.425 53.939 1.00 53.15 844 LEU A C 1
ATOM 767 O O . LEU A 1 110 ? 22.200 47.991 54.554 1.00 53.91 844 LEU A O 1
ATOM 772 N N . SER A 1 111 ? 20.309 46.766 54.543 1.00 51.58 845 SER A N 1
ATOM 773 C CA . SER A 1 111 ? 20.158 46.774 56.009 1.00 54.59 845 SER A CA 1
ATOM 774 C C . SER A 1 111 ? 21.350 46.137 56.738 1.00 60.06 845 SER A C 1
ATOM 775 O O . SER A 1 111 ? 21.800 46.703 57.740 1.00 62.39 845 SER A O 1
ATOM 778 N N . THR A 1 112 ? 21.940 45.102 56.167 1.00 56.02 846 THR A N 1
ATOM 779 C CA . THR A 1 112 ? 23.120 44.524 56.773 1.00 58.37 846 THR A CA 1
ATOM 780 C C . THR A 1 112 ? 24.295 45.494 56.628 1.00 66.50 846 THR A C 1
ATOM 781 O O . THR A 1 112 ? 25.099 45.633 57.539 1.00 67.45 846 THR A O 1
ATOM 785 N N . TYR A 1 113 ? 24.395 46.170 55.486 1.00 63.40 847 TYR A N 1
ATOM 786 C CA . TYR A 1 113 ? 25.494 47.108 55.283 1.00 63.86 847 TYR A CA 1
ATOM 787 C C . TYR A 1 113 ? 25.394 48.264 56.267 1.00 68.21 847 TYR A C 1
ATOM 788 O O . TYR A 1 113 ? 26.365 48.548 56.953 1.00 69.40 847 TYR A O 1
ATOM 797 N N . LEU A 1 114 ? 24.210 48.874 56.388 1.00 63.33 848 LEU A N 1
ATOM 798 C CA . LEU A 1 114 ? 23.969 50.000 57.282 1.00 63.41 848 LEU A CA 1
ATOM 799 C C . LEU A 1 114 ? 24.123 49.677 58.768 1.00 71.70 848 LEU A C 1
ATOM 800 O O . LEU A 1 114 ? 24.722 50.468 59.498 1.00 72.52 848 LEU A O 1
ATOM 805 N N . SER A 1 115 ? 23.649 48.527 59.210 1.00 71.26 849 SER A N 1
ATOM 806 C CA . SER A 1 115 ? 23.757 48.198 60.620 1.00 73.42 849 SER A CA 1
ATOM 807 C C . SER A 1 115 ? 25.084 47.570 61.052 1.00 80.30 849 SER A C 1
ATOM 808 O O . SER A 1 115 ? 25.576 47.860 62.134 1.00 83.40 849 SER A O 1
ATOM 811 N N . GLU A 1 116 ? 25.657 46.702 60.228 1.00 75.36 850 GLU A N 1
ATOM 812 C CA . GLU A 1 116 ? 26.890 46.019 60.613 1.00 76.36 850 GLU A CA 1
ATOM 813 C C . GLU A 1 116 ? 28.162 46.394 59.864 1.00 80.87 850 GLU A C 1
ATOM 814 O O . GLU A 1 116 ? 29.093 45.603 59.833 1.00 83.13 850 GLU A O 1
ATOM 820 N N . PHE A 1 117 ? 28.218 47.571 59.257 1.00 74.88 851 PHE A N 1
ATOM 821 C CA . PHE A 1 117 ? 29.432 47.944 58.538 1.00 74.78 851 PHE A CA 1
ATOM 822 C C . PHE A 1 117 ? 30.659 48.082 59.442 1.00 85.55 851 PHE A C 1
ATOM 823 O O . PHE A 1 117 ? 31.747 47.727 59.035 1.00 86.51 851 PHE A O 1
ATOM 831 N N . ASP A 1 118 ? 30.493 48.628 60.644 1.00 86.34 852 ASP A N 1
ATOM 832 C CA . ASP A 1 118 ? 31.612 48.796 61.568 1.00 90.20 852 ASP A CA 1
ATOM 833 C C . ASP A 1 118 ? 32.214 47.477 62.044 1.00 97.87 852 ASP A C 1
ATOM 834 O O . ASP A 1 118 ? 33.428 47.329 62.103 1.00 99.39 852 ASP A O 1
ATOM 836 N N . GLU A 1 119 ? 31.358 46.513 62.363 1.00 95.96 853 GLU A N 1
ATOM 837 C CA . GLU A 1 119 ? 31.818 45.216 62.840 1.00 98.34 853 GLU A CA 1
ATOM 838 C C . GLU A 1 119 ? 32.628 44.510 61.772 1.00 103.45 853 GLU A C 1
ATOM 839 O O . GLU A 1 119 ? 33.652 43.901 62.053 1.00 104.45 853 GLU A O 1
ATOM 841 N N . ARG A 1 120 ? 32.155 44.602 60.539 1.00 98.87 854 ARG A N 1
ATOM 842 C CA . ARG A 1 120 ? 32.813 44.000 59.389 1.00 98.33 854 ARG A CA 1
ATOM 843 C C . ARG A 1 120 ? 33.952 44.872 58.871 1.00 103.30 854 ARG A C 1
ATOM 844 O O . ARG A 1 120 ? 34.186 45.963 59.366 1.00 103.82 854 ARG A O 1
ATOM 852 N N . ASN A 1 121 ? 34.723 44.357 57.930 1.00 99.33 855 ASN A N 1
ATOM 853 C CA . ASN A 1 121 ? 35.813 45.141 57.373 1.00 99.93 855 ASN A CA 1
ATOM 854 C C . ASN A 1 121 ? 35.339 46.402 56.639 1.00 100.27 855 ASN A C 1
ATOM 855 O O . ASN A 1 121 ? 35.950 47.460 56.740 1.00 101.25 855 ASN A O 1
ATOM 857 N N . LEU A 1 122 ? 34.240 46.270 55.909 1.00 91.45 856 LEU A N 1
ATOM 858 C CA . LEU A 1 122 ? 33.661 47.339 55.090 1.00 87.81 856 LEU A CA 1
ATOM 859 C C . LEU A 1 122 ? 33.689 48.792 55.566 1.00 87.76 856 LEU A C 1
ATOM 860 O O . LEU A 1 122 ? 33.388 49.094 56.711 1.00 87.48 856 LEU A O 1
ATOM 865 N N . PRO A 1 123 ? 34.049 49.679 54.644 1.00 81.16 857 PRO A N 1
ATOM 866 C CA . PRO A 1 123 ? 34.048 51.136 54.876 1.00 78.60 857 PRO A CA 1
ATOM 867 C C . PRO A 1 123 ? 32.597 51.672 54.759 1.00 74.36 857 PRO A C 1
ATOM 868 O O . PRO A 1 123 ? 31.782 51.058 54.066 1.00 70.78 857 PRO A O 1
ATOM 872 N N . PRO A 1 124 ? 32.228 52.813 55.379 1.00 67.25 858 PRO A N 1
ATOM 873 C CA . PRO A 1 124 ? 30.855 53.314 55.183 1.00 63.40 858 PRO A CA 1
ATOM 874 C C . PRO A 1 124 ? 30.571 53.631 53.713 1.00 65.07 858 PRO A C 1
ATOM 875 O O . PRO A 1 124 ? 31.500 53.799 52.906 1.00 67.95 858 PRO A O 1
ATOM 879 N N . LEU A 1 125 ? 29.295 53.669 53.340 1.00 57.86 859 LEU A N 1
ATOM 880 C CA . LEU A 1 125 ? 28.938 54.004 51.965 1.00 54.71 859 LEU A CA 1
ATOM 881 C C . LEU A 1 125 ? 29.164 55.510 51.810 1.00 56.40 859 LEU A C 1
ATOM 882 O O . LEU A 1 125 ? 28.801 56.283 52.703 1.00 55.61 859 LEU A O 1
ATOM 887 N N . SER A 1 126 ? 29.841 55.918 50.723 1.00 50.99 860 SER A N 1
ATOM 888 C CA . SER A 1 126 ? 30.066 57.332 50.447 1.00 49.16 860 SER A CA 1
ATOM 889 C C . SER A 1 126 ? 28.731 57.981 50.040 1.00 51.15 860 SER A C 1
ATOM 890 O O . SER A 1 126 ? 27.771 57.276 49.723 1.00 49.43 860 SER A O 1
ATOM 893 N N . ALA A 1 127 ? 28.705 59.310 49.943 1.00 55.14 861 ALA A N 1
ATOM 894 C CA . ALA A 1 127 ? 27.530 60.056 49.477 1.00 52.67 861 ALA A CA 1
ATOM 895 C C . ALA A 1 127 ? 27.095 59.622 48.039 1.00 53.32 861 ALA A C 1
ATOM 896 O O . ALA A 1 127 ? 25.892 59.461 47.784 1.00 53.70 861 ALA A O 1
ATOM 898 N N . GLY A 1 128 ? 28.070 59.398 47.157 1.00 46.66 862 GLY A N 1
ATOM 899 C CA . GLY A 1 128 ? 27.856 59.011 45.762 1.00 43.96 862 GLY A CA 1
ATOM 900 C C . GLY A 1 128 ? 27.268 57.634 45.597 1.00 45.49 862 GLY A C 1
ATOM 901 O O . GLY A 1 128 ? 26.370 57.425 44.778 1.00 46.17 862 GLY A O 1
ATOM 902 N N . GLN A 1 129 ? 27.722 56.701 46.415 1.00 42.32 863 GLN A N 1
ATOM 903 C CA . GLN A 1 129 ? 27.245 55.310 46.423 1.00 41.47 863 GLN A CA 1
ATOM 904 C C . GLN A 1 129 ? 25.818 55.224 46.840 1.00 47.10 863 GLN A C 1
ATOM 905 O O . GLN A 1 129 ? 25.067 54.462 46.236 1.00 49.18 863 GLN A O 1
ATOM 911 N N . ARG A 1 130 ? 25.421 56.055 47.830 1.00 44.27 864 ARG A N 1
ATOM 912 C CA . ARG A 1 130 ? 24.064 56.215 48.347 1.00 43.69 864 ARG A CA 1
ATOM 913 C C . ARG A 1 130 ? 23.189 56.785 47.238 1.00 47.73 864 ARG A C 1
ATOM 914 O O . ARG A 1 130 ? 22.121 56.240 46.996 1.00 45.91 864 ARG A O 1
ATOM 922 N N . LEU A 1 131 ? 23.642 57.862 46.531 1.00 45.33 865 LEU A N 1
ATOM 923 C CA . LEU A 1 131 ? 22.863 58.354 45.401 1.00 44.28 865 LEU A CA 1
ATOM 924 C C . LEU A 1 131 ? 22.688 57.239 44.347 1.00 50.62 865 LEU A C 1
ATOM 925 O O . LEU A 1 131 ? 21.597 57.044 43.839 1.00 51.46 865 LEU A O 1
ATOM 930 N N . ASN A 1 132 ? 23.759 56.512 44.036 1.00 48.30 866 ASN A N 1
ATOM 931 C CA . ASN A 1 132 ? 23.743 55.455 43.031 1.00 47.04 866 ASN A CA 1
ATOM 932 C C . ASN A 1 132 ? 22.820 54.326 43.325 1.00 48.94 866 ASN A C 1
ATOM 933 O O . ASN A 1 132 ? 22.109 53.908 42.421 1.00 50.52 866 ASN A O 1
ATOM 938 N N . ILE A 1 133 ? 22.814 53.827 44.571 1.00 44.97 867 ILE A N 1
ATOM 939 C CA . ILE A 1 133 ? 21.899 52.771 45.031 1.00 43.60 867 ILE A CA 1
ATOM 940 C C . ILE A 1 133 ? 20.484 53.232 44.802 1.00 48.44 867 ILE A C 1
ATOM 941 O O . ILE A 1 133 ? 19.692 52.481 44.256 1.00 49.24 867 ILE A O 1
ATOM 946 N N . ALA A 1 134 ? 20.181 54.477 45.194 1.00 45.99 868 ALA A N 1
ATOM 947 C CA . ALA A 1 134 ? 18.869 55.113 45.085 1.00 45.31 868 ALA A CA 1
ATOM 948 C C . ALA A 1 134 ? 18.403 55.174 43.649 1.00 48.31 868 ALA A C 1
ATOM 949 O O . ALA A 1 134 ? 17.239 54.888 43.403 1.00 48.09 868 ALA A O 1
ATOM 951 N N . ILE A 1 135 ? 19.316 55.465 42.689 1.00 44.79 869 ILE A N 1
ATOM 952 C CA . ILE A 1 135 ? 18.977 55.563 41.260 1.00 43.95 869 ILE A CA 1
ATOM 953 C C . ILE A 1 135 ? 18.701 54.184 40.661 1.00 48.67 869 ILE A C 1
ATOM 954 O O . ILE A 1 135 ? 17.805 54.049 39.852 1.00 50.23 869 ILE A O 1
ATOM 959 N N . ASP A 1 136 ? 19.470 53.186 41.042 1.00 44.92 870 ASP A N 1
ATOM 960 C CA . ASP A 1 136 ? 19.301 51.801 40.622 1.00 45.71 870 ASP A CA 1
ATOM 961 C C . ASP A 1 136 ? 17.952 51.247 41.103 1.00 52.44 870 ASP A C 1
ATOM 962 O O . ASP A 1 136 ? 17.304 50.479 40.377 1.00 52.13 870 ASP A O 1
ATOM 967 N N . ILE A 1 137 ? 17.513 51.647 42.322 1.00 47.80 871 ILE A N 1
ATOM 968 C CA . ILE A 1 137 ? 16.227 51.169 42.821 1.00 46.75 871 ILE A CA 1
ATOM 969 C C . ILE A 1 137 ? 15.085 51.857 42.061 1.00 48.45 871 ILE A C 1
ATOM 970 O O . ILE A 1 137 ? 14.196 51.177 41.572 1.00 47.59 871 ILE A O 1
ATOM 975 N N . ALA A 1 138 ? 15.133 53.192 41.942 1.00 46.95 872 ALA A N 1
ATOM 976 C CA . ALA A 1 138 ? 14.104 53.971 41.235 1.00 47.15 872 ALA A CA 1
ATOM 977 C C . ALA A 1 138 ? 13.959 53.526 39.768 1.00 50.09 872 ALA A C 1
ATOM 978 O O . ALA A 1 138 ? 12.837 53.461 39.285 1.00 49.59 872 ALA A O 1
ATOM 980 N N . ARG A 1 139 ? 15.073 53.148 39.112 1.00 44.71 873 ARG A N 1
ATOM 981 C CA . ARG A 1 139 ? 15.128 52.653 37.728 1.00 46.11 873 ARG A CA 1
ATOM 982 C C . ARG A 1 139 ? 14.276 51.376 37.579 1.00 53.17 873 ARG A C 1
ATOM 983 O O . ARG A 1 139 ? 13.485 51.231 36.642 1.00 54.46 873 ARG A O 1
ATOM 991 N N . CYS A 1 140 ? 14.452 50.464 38.516 1.00 51.26 874 CYS A N 1
ATOM 992 C CA . CYS A 1 140 ? 13.750 49.195 38.583 1.00 52.19 874 CYS A CA 1
ATOM 993 C C . CYS A 1 140 ? 12.226 49.408 38.843 1.00 53.88 874 CYS A C 1
ATOM 994 O O . CYS A 1 140 ? 11.401 48.805 38.173 1.00 54.54 874 CYS A O 1
ATOM 997 N N . LEU A 1 141 ? 11.866 50.264 39.806 1.00 48.85 875 LEU A N 1
ATOM 998 C CA . LEU A 1 141 ? 10.474 50.553 40.090 1.00 49.11 875 LEU A CA 1
ATOM 999 C C . LEU A 1 141 ? 9.842 51.269 38.930 1.00 52.03 875 LEU A C 1
ATOM 1000 O O . LEU A 1 141 ? 8.678 51.019 38.660 1.00 53.05 875 LEU A O 1
ATOM 1005 N N . ASP A 1 142 ? 10.609 52.137 38.223 1.00 46.57 876 ASP A N 1
ATOM 1006 C CA . ASP A 1 142 ? 10.110 52.873 37.069 1.00 47.05 876 ASP A CA 1
ATOM 1007 C C . ASP A 1 142 ? 9.582 51.884 36.029 1.00 49.63 876 ASP A C 1
ATOM 1008 O O . ASP A 1 142 ? 8.476 52.066 35.527 1.00 50.06 876 ASP A O 1
ATOM 1013 N N . TYR A 1 143 ? 10.371 50.836 35.754 1.00 45.13 877 TYR A N 1
ATOM 1014 C CA . TYR A 1 143 ? 10.081 49.786 34.791 1.00 46.09 877 TYR A CA 1
ATOM 1015 C C . TYR A 1 143 ? 8.869 48.969 35.221 1.00 50.66 877 TYR A C 1
ATOM 1016 O O . TYR A 1 143 ? 8.040 48.660 34.381 1.00 51.38 877 TYR A O 1
ATOM 1025 N N . LEU A 1 144 ? 8.795 48.602 36.520 1.00 46.39 878 LEU A N 1
ATOM 1026 C CA . LEU A 1 144 ? 7.725 47.811 37.092 1.00 46.58 878 LEU A CA 1
ATOM 1027 C C . LEU A 1 144 ? 6.442 48.603 36.974 1.00 51.84 878 LEU A C 1
ATOM 1028 O O . LEU A 1 144 ? 5.430 48.064 36.512 1.00 54.00 878 LEU A O 1
ATOM 1033 N N . HIS A 1 145 ? 6.481 49.890 37.402 1.00 44.62 879 HIS A N 1
ATOM 1034 C CA . HIS A 1 145 ? 5.310 50.749 37.421 1.00 44.15 879 HIS A CA 1
ATOM 1035 C C . HIS A 1 145 ? 4.851 51.133 36.052 1.00 50.58 879 HIS A C 1
ATOM 1036 O O . HIS A 1 145 ? 3.671 51.046 35.798 1.00 49.98 879 HIS A O 1
ATOM 1043 N N . ASN A 1 146 ? 5.764 51.555 35.166 1.00 49.79 880 ASN A N 1
ATOM 1044 C CA . ASN A 1 146 ? 5.373 52.074 33.849 1.00 50.65 880 ASN A CA 1
ATOM 1045 C C . ASN A 1 146 ? 5.232 51.050 32.746 1.00 53.48 880 ASN A C 1
ATOM 1046 O O . ASN A 1 146 ? 4.265 51.133 32.000 1.00 53.91 880 ASN A O 1
ATOM 1051 N N . GLU A 1 147 ? 6.152 50.094 32.637 1.00 50.87 881 GLU A N 1
ATOM 1052 C CA . GLU A 1 147 ? 6.098 49.137 31.533 1.00 52.60 881 GLU A CA 1
ATOM 1053 C C . GLU A 1 147 ? 5.267 47.883 31.822 1.00 53.87 881 GLU A C 1
ATOM 1054 O O . GLU A 1 147 ? 4.504 47.453 30.951 1.00 54.28 881 GLU A O 1
ATOM 1060 N N . ARG A 1 148 ? 5.405 47.307 33.029 1.00 47.67 882 ARG A N 1
ATOM 1061 C CA . ARG A 1 148 ? 4.726 46.069 33.437 1.00 46.92 882 ARG A CA 1
ATOM 1062 C C . ARG A 1 148 ? 3.407 46.278 34.196 1.00 52.31 882 ARG A C 1
ATOM 1063 O O . ARG A 1 148 ? 2.532 45.396 34.187 1.00 51.80 882 ARG A O 1
ATOM 1071 N N . VAL A 1 149 ? 3.283 47.449 34.854 1.00 49.17 883 VAL A N 1
ATOM 1072 C CA . VAL A 1 149 ? 2.149 47.884 35.670 1.00 48.81 883 VAL A CA 1
ATOM 1073 C C . VAL A 1 149 ? 1.901 46.847 36.766 1.00 53.91 883 VAL A C 1
ATOM 1074 O O . VAL A 1 149 ? 0.794 46.300 36.921 1.00 54.48 883 VAL A O 1
ATOM 1078 N N . ILE A 1 150 ? 2.984 46.535 37.483 1.00 50.66 884 ILE A N 1
ATOM 1079 C CA . ILE A 1 150 ? 3.002 45.569 38.580 1.00 50.86 884 ILE A CA 1
ATOM 1080 C C . ILE A 1 150 ? 3.769 46.223 39.747 1.00 53.59 884 ILE A C 1
ATOM 1081 O O . ILE A 1 150 ? 4.902 46.679 39.560 1.00 49.94 884 ILE A O 1
ATOM 1086 N N . PRO A 1 151 ? 3.204 46.265 40.968 1.00 49.59 885 PRO A N 1
ATOM 1087 C CA . PRO A 1 151 ? 3.985 46.826 42.076 1.00 48.04 885 PRO A CA 1
ATOM 1088 C C . PRO A 1 151 ? 5.017 45.829 42.594 1.00 50.22 885 PRO A C 1
ATOM 1089 O O . PRO A 1 151 ? 4.815 44.621 42.480 1.00 50.73 885 PRO A O 1
ATOM 1093 N N . HIS A 1 152 ? 6.109 46.323 43.180 1.00 43.98 886 HIS A N 1
ATOM 1094 C CA . HIS A 1 152 ? 7.020 45.447 43.908 1.00 43.78 886 HIS A CA 1
ATOM 1095 C C . HIS A 1 152 ? 6.207 44.989 45.174 1.00 49.28 886 HIS A C 1
ATOM 1096 O O . HIS A 1 152 ? 5.991 43.805 45.350 1.00 48.50 886 HIS A O 1
ATOM 1103 N N . GLY A 1 153 ? 5.849 45.950 46.017 1.00 47.11 887 GLY A N 1
ATOM 1104 C CA . GLY A 1 153 ? 5.012 45.744 47.182 1.00 47.33 887 GLY A CA 1
ATOM 1105 C C . GLY A 1 153 ? 5.684 45.186 48.407 1.00 51.26 887 GLY A C 1
ATOM 1106 O O . GLY A 1 153 ? 5.081 45.085 49.466 1.00 51.48 887 GLY A O 1
ATOM 1107 N N . ASN A 1 154 ? 6.949 44.834 48.258 1.00 45.46 888 ASN A N 1
ATOM 1108 C CA . ASN A 1 154 ? 7.724 44.272 49.339 1.00 43.87 888 ASN A CA 1
ATOM 1109 C C . ASN A 1 154 ? 9.009 45.036 49.550 1.00 47.71 888 ASN A C 1
ATOM 1110 O O . ASN A 1 154 ? 9.991 44.477 50.003 1.00 47.36 888 ASN A O 1
ATOM 1115 N N . ILE A 1 155 ? 9.017 46.308 49.190 1.00 44.63 889 ILE A N 1
ATOM 1116 C CA . ILE A 1 155 ? 10.222 47.096 49.340 1.00 43.93 889 ILE A CA 1
ATOM 1117 C C . ILE A 1 155 ? 10.651 47.237 50.791 1.00 49.05 889 ILE A C 1
ATOM 1118 O O . ILE A 1 155 ? 9.884 47.657 51.647 1.00 46.90 889 ILE A O 1
ATOM 1123 N N . LYS A 1 156 ? 11.921 46.938 51.024 1.00 46.49 890 LYS A N 1
ATOM 1124 C CA . LYS A 1 156 ? 12.553 47.017 52.322 1.00 46.97 890 LYS A CA 1
ATOM 1125 C C . LYS A 1 156 ? 14.041 46.948 52.102 1.00 51.78 890 LYS A C 1
ATOM 1126 O O . LYS A 1 156 ? 14.486 46.456 51.068 1.00 50.71 890 LYS A O 1
ATOM 1132 N N . SER A 1 157 ? 14.816 47.477 53.042 1.00 49.54 891 SER A N 1
ATOM 1133 C CA . SER A 1 157 ? 16.262 47.519 52.874 1.00 49.60 891 SER A CA 1
ATOM 1134 C C . SER A 1 157 ? 16.882 46.124 52.819 1.00 51.02 891 SER A C 1
ATOM 1135 O O . SER A 1 157 ? 17.946 45.971 52.230 1.00 48.96 891 SER A O 1
ATOM 1138 N N . SER A 1 158 ? 16.166 45.093 53.329 1.00 47.17 892 SER A N 1
ATOM 1139 C CA . SER A 1 158 ? 16.675 43.730 53.261 1.00 46.07 892 SER A CA 1
ATOM 1140 C C . SER A 1 158 ? 16.507 43.139 51.842 1.00 48.76 892 SER A C 1
ATOM 1141 O O . SER A 1 158 ? 17.097 42.095 51.533 1.00 48.52 892 SER A O 1
ATOM 1144 N N . ASN A 1 159 ? 15.722 43.831 50.977 1.00 44.62 893 ASN A N 1
ATOM 1145 C 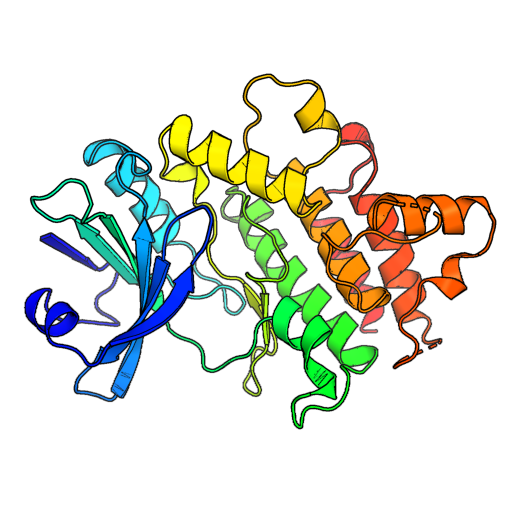CA . ASN A 1 159 ? 15.465 43.423 49.595 1.00 43.26 893 ASN A CA 1
ATOM 1146 C C . ASN A 1 159 ? 16.237 44.305 48.599 1.00 46.04 893 ASN A C 1
ATOM 1147 O O . ASN A 1 159 ? 15.956 44.317 47.418 1.00 46.32 893 ASN A O 1
ATOM 1152 N N . VAL A 1 160 ? 17.212 45.032 49.092 1.00 44.38 894 VAL A N 1
ATOM 1153 C CA . VAL A 1 160 ? 18.148 45.815 48.296 1.00 43.21 894 VAL A CA 1
ATOM 1154 C C . VAL A 1 160 ? 19.527 45.132 48.530 1.00 51.63 894 VAL A C 1
ATOM 1155 O O . VAL A 1 160 ? 20.003 45.111 49.675 1.00 53.54 894 VAL A O 1
ATOM 1159 N N . LEU A 1 161 ? 20.127 44.532 47.483 1.00 48.49 895 LEU A N 1
ATOM 1160 C CA . LEU A 1 161 ? 21.436 43.880 47.585 1.00 50.51 895 LEU A CA 1
ATOM 1161 C C . LEU A 1 161 ? 22.534 44.722 46.957 1.00 56.28 895 LEU A C 1
ATOM 1162 O O . LEU A 1 161 ? 22.338 45.309 45.890 1.00 55.41 895 LEU A O 1
ATOM 1167 N N . ILE A 1 162 ? 23.664 44.825 47.668 1.00 54.22 896 ILE A N 1
ATOM 1168 C CA . ILE A 1 162 ? 24.859 45.582 47.285 1.00 55.45 896 ILE A CA 1
ATOM 1169 C C . ILE A 1 162 ? 25.917 44.589 46.855 1.00 59.18 896 ILE A C 1
ATOM 1170 O O . ILE A 1 162 ? 26.313 43.780 47.669 1.00 56.53 896 ILE A O 1
ATOM 1175 N N . GLN A 1 163 ? 26.423 44.718 45.635 1.00 60.43 897 GLN A N 1
ATOM 1176 C CA . GLN A 1 163 ? 27.468 43.841 45.125 1.00 63.43 897 GLN A CA 1
ATOM 1177 C C . GLN A 1 163 ? 28.595 44.654 44.492 1.00 74.48 897 GLN A C 1
ATOM 1178 O O . GLN A 1 163 ? 28.378 45.759 44.009 1.00 74.00 897 GLN A O 1
ATOM 1184 N N . ASN A 1 164 ? 29.803 44.104 44.514 1.00 78.09 898 ASN A N 1
ATOM 1185 C CA . ASN A 1 164 ? 30.965 44.765 43.931 1.00 79.81 898 ASN A CA 1
ATOM 1186 C C . ASN A 1 164 ? 30.817 44.946 42.429 1.00 84.75 898 ASN A C 1
ATOM 1187 O O . ASN A 1 164 ? 31.164 45.984 41.880 1.00 86.27 898 ASN A O 1
ATOM 1189 N N . SER A 1 165 ? 30.285 43.920 41.780 1.00 78.52 899 SER A N 1
ATOM 1190 C CA . SER A 1 165 ? 30.070 43.904 40.340 1.00 76.90 899 SER A CA 1
ATOM 1191 C C . SER A 1 165 ? 28.913 44.787 39.899 1.00 77.03 899 SER A C 1
ATOM 1192 O O . SER A 1 165 ? 28.113 45.207 40.707 1.00 73.82 899 SER A O 1
ATOM 1194 N N . THR A 1 166 ? 28.871 45.115 38.617 1.00 75.64 900 THR A N 1
ATOM 1195 C CA . THR A 1 166 ? 27.787 45.906 38.053 1.00 75.76 900 THR A CA 1
ATOM 1196 C C . THR A 1 166 ? 26.585 44.993 37.761 1.00 81.08 900 THR A C 1
ATOM 1197 O O . THR A 1 166 ? 26.765 43.921 37.189 1.00 82.30 900 THR A O 1
ATOM 1201 N N . PRO A 1 167 ? 25.367 45.387 38.143 1.00 75.97 901 PRO A N 1
ATOM 1202 C CA . PRO A 1 167 ? 25.045 46.701 38.713 1.00 74.58 901 PRO A CA 1
ATOM 1203 C C . PRO A 1 167 ? 25.293 46.721 40.206 1.00 74.88 901 PRO A C 1
ATOM 1204 O O . PRO A 1 167 ? 25.126 45.704 40.858 1.00 77.62 901 PRO A O 1
ATOM 1208 N N . SER A 1 168 ? 25.634 47.882 40.738 1.00 66.73 902 SER A N 1
ATOM 1209 C CA . SER A 1 168 ? 26.015 48.000 42.150 1.00 65.42 902 SER A CA 1
ATOM 1210 C C . SER A 1 168 ? 24.824 47.576 43.044 1.00 64.20 902 SER A C 1
ATOM 1211 O O . SER A 1 168 ? 25.018 46.824 44.003 1.00 64.37 902 SER A O 1
ATOM 1213 N N . ALA A 1 169 ? 23.592 47.961 42.660 1.00 54.85 903 ALA A N 1
ATOM 1214 C CA . ALA A 1 169 ? 22.427 47.570 43.440 1.00 52.80 903 ALA A CA 1
ATOM 1215 C C . ALA A 1 169 ? 21.412 46.692 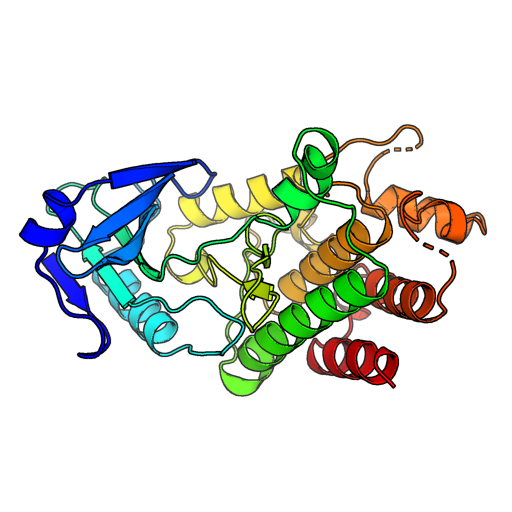42.677 1.00 52.74 903 ALA A C 1
ATOM 1216 O O . ALA A 1 169 ? 21.134 46.923 41.489 1.00 49.93 903 ALA A O 1
ATOM 1218 N N . LEU A 1 170 ? 20.876 45.679 43.394 1.00 49.39 904 LEU A N 1
ATOM 1219 C CA . LEU A 1 170 ? 19.872 44.697 42.956 1.00 48.94 904 LEU A CA 1
ATOM 1220 C C . LEU A 1 170 ? 18.664 44.688 43.894 1.00 53.18 904 LEU A C 1
ATOM 1221 O O . LEU A 1 170 ? 18.821 44.757 45.109 1.00 52.85 904 LEU A O 1
ATOM 1226 N N . VAL A 1 171 ? 17.462 44.616 43.326 1.00 47.76 905 VAL A N 1
ATOM 1227 C CA . VAL A 1 171 ? 16.215 44.549 44.074 1.00 46.37 905 VAL A CA 1
ATOM 1228 C C . VAL A 1 171 ? 15.750 43.087 44.017 1.00 48.98 905 VAL A C 1
ATOM 1229 O O . VAL A 1 171 ? 15.794 42.457 42.948 1.00 49.27 905 VAL A O 1
ATOM 1233 N N . THR A 1 172 ? 15.337 42.551 45.163 1.00 44.61 906 THR A N 1
ATOM 1234 C CA . THR A 1 172 ? 14.876 41.158 45.258 1.00 46.35 906 THR A CA 1
ATOM 1235 C C . THR A 1 172 ? 13.416 41.043 45.757 1.00 50.70 906 THR A C 1
ATOM 1236 O O . THR A 1 172 ? 12.824 42.033 46.152 1.00 50.25 906 THR A O 1
ATOM 1240 N N . ASP A 1 173 ? 12.895 39.806 45.829 1.00 48.30 907 ASP A N 1
ATOM 1241 C CA . ASP A 1 173 ? 11.614 39.429 46.464 1.00 48.57 907 ASP A CA 1
ATOM 1242 C C . ASP A 1 173 ? 10.447 40.327 46.088 1.00 52.37 907 ASP A C 1
ATOM 1243 O O . ASP A 1 173 ? 9.807 40.936 46.959 1.00 52.27 907 ASP A O 1
ATOM 1248 N N . TYR A 1 174 ? 10.220 40.456 44.762 1.00 48.05 908 TYR A N 1
ATOM 1249 C CA . TYR A 1 174 ? 9.204 41.347 44.218 1.00 47.62 908 TYR A CA 1
ATOM 1250 C C . TYR A 1 174 ? 7.875 40.684 44.031 1.00 54.22 908 TYR A C 1
ATOM 1251 O O . TYR A 1 174 ? 7.800 39.515 43.652 1.00 56.24 908 TYR A O 1
ATOM 1260 N N . SER A 1 175 ? 6.824 41.443 44.303 1.00 50.51 909 SER A N 1
ATOM 1261 C CA . SER A 1 175 ? 5.414 41.159 44.000 1.00 50.12 909 SER A CA 1
ATOM 1262 C C . SER A 1 175 ? 4.868 39.891 44.629 1.00 53.95 909 SER A C 1
ATOM 1263 O O . SER A 1 175 ? 3.943 39.276 44.088 1.00 52.47 909 SER A O 1
ATOM 1266 N N . LEU A 1 176 ? 5.402 39.542 45.816 1.00 52.45 910 LEU A N 1
ATOM 1267 C CA . LEU A 1 176 ? 4.987 38.372 46.599 1.00 53.86 910 LEU A CA 1
ATOM 1268 C C . LEU A 1 176 ? 3.492 38.375 46.970 1.00 57.42 910 LEU A C 1
ATOM 1269 O O . LEU A 1 176 ? 2.867 37.299 46.984 1.00 58.68 910 LEU A O 1
ATOM 1274 N N . HIS A 1 177 ? 2.913 39.579 47.218 1.00 51.00 911 HIS A N 1
ATOM 1275 C CA . HIS A 1 177 ? 1.480 39.720 47.532 1.00 51.60 911 HIS A CA 1
ATOM 1276 C C . HIS A 1 177 ? 0.607 39.155 46.394 1.00 58.09 911 HIS A C 1
ATOM 1277 O O . HIS A 1 177 ? -0.526 38.780 46.651 1.00 61.12 911 HIS A O 1
ATOM 1284 N N . ARG A 1 178 ? 1.140 39.086 45.148 1.00 55.39 912 ARG A N 1
ATOM 1285 C CA . ARG A 1 178 ? 0.444 38.580 43.944 1.00 56.77 912 ARG A CA 1
ATOM 1286 C C . ARG A 1 178 ? 0.217 37.081 44.029 1.00 60.29 912 ARG A C 1
ATOM 1287 O O . ARG A 1 178 ? -0.670 36.553 43.371 1.00 60.09 912 ARG A O 1
ATOM 1295 N N . LEU A 1 179 ? 1.038 36.399 44.822 1.00 55.80 913 LEU A N 1
ATOM 1296 C CA . LEU A 1 179 ? 1.053 34.936 44.939 1.00 55.01 913 LEU A CA 1
ATOM 1297 C C . LEU A 1 179 ? 0.451 34.404 46.230 1.00 59.15 913 LEU A C 1
ATOM 1298 O O . LEU A 1 179 ? 0.510 33.194 46.480 1.00 58.21 913 LEU A O 1
ATOM 1303 N N . MET A 1 180 ? -0.027 35.300 47.102 1.00 56.70 914 MET A N 1
ATOM 1304 C CA . MET A 1 180 ? -0.431 34.840 48.420 1.00 58.18 914 MET A CA 1
ATOM 1305 C C . MET A 1 180 ? -1.909 34.958 48.776 1.00 65.88 914 MET A C 1
ATOM 1306 O O . MET A 1 180 ? -2.625 35.821 48.261 1.00 66.57 914 MET A O 1
ATOM 1311 N N . THR A 1 181 ? -2.327 34.095 49.725 1.00 62.81 915 THR A N 1
ATOM 1312 C CA . THR A 1 181 ? -3.643 34.071 50.337 1.00 65.38 915 THR A CA 1
ATOM 1313 C C . THR A 1 181 ? -3.795 35.356 51.192 1.00 71.06 915 THR A C 1
ATOM 1314 O O . THR A 1 181 ? -2.776 36.014 51.471 1.00 68.61 915 THR A O 1
ATOM 1318 N N . PRO A 1 182 ? -5.038 35.734 51.624 1.00 69.50 916 PRO A N 1
ATOM 1319 C CA . PRO A 1 182 ? -5.183 36.915 52.499 1.00 68.80 916 PRO A CA 1
ATOM 1320 C C . PRO A 1 182 ? -4.309 36.806 53.763 1.00 72.80 916 PRO A C 1
ATOM 1321 O O . PRO A 1 182 ? -3.788 37.820 54.214 1.00 71.60 916 PRO A O 1
ATOM 1325 N N . ILE A 1 183 ? -4.141 35.571 54.321 1.00 70.41 917 ILE A N 1
ATOM 1326 C CA . ILE A 1 183 ? -3.285 35.273 55.474 1.00 70.25 917 ILE A CA 1
ATOM 1327 C C . ILE A 1 183 ? -1.840 35.732 55.166 1.00 72.89 917 ILE A C 1
ATOM 1328 O O . ILE A 1 183 ? -1.257 36.524 55.931 1.00 71.79 917 ILE A O 1
ATOM 1330 N N . GLY A 1 184 ? -1.310 35.257 54.030 1.00 68.33 918 GLY A N 1
ATOM 1331 C CA . GLY A 1 184 ? 0.021 35.600 53.541 1.00 66.45 918 GLY A CA 1
ATOM 1332 C C . GLY A 1 184 ? 0.218 37.097 53.443 1.00 69.21 918 GLY A C 1
ATOM 1333 O O . GLY A 1 184 ? 1.167 37.625 54.021 1.00 67.79 918 GLY A O 1
ATOM 1334 N N . MET A 1 185 ? -0.726 37.788 52.767 1.00 68.16 919 MET A N 1
ATOM 1335 C CA . MET A 1 185 ? -0.737 39.244 52.567 1.00 68.78 919 MET A CA 1
ATOM 1336 C C . MET A 1 185 ? -0.833 40.064 53.867 1.00 69.51 919 MET A C 1
ATOM 1337 O O . MET A 1 185 ? -0.202 41.124 53.958 1.00 68.63 919 MET A O 1
ATOM 1342 N N . ALA A 1 186 ? -1.619 39.587 54.851 1.00 64.25 920 ALA A N 1
ATOM 1343 C CA . ALA A 1 186 ? -1.790 40.254 56.151 1.00 64.74 920 ALA A CA 1
ATOM 1344 C C . ALA A 1 186 ? -0.461 40.222 56.956 1.00 68.50 920 ALA A C 1
ATOM 1345 O O . ALA A 1 186 ? -0.095 41.214 57.591 1.00 67.29 920 ALA A O 1
ATOM 1347 N N . GLU A 1 187 ? 0.237 39.073 56.922 1.00 66.29 921 GLU A N 1
ATOM 1348 C CA . GLU A 1 187 ? 1.516 38.872 57.589 1.00 67.32 921 GLU A CA 1
ATOM 1349 C C . GLU A 1 187 ? 2.596 39.772 56.978 1.00 67.22 921 GLU A C 1
ATOM 1350 O O . GLU A 1 187 ? 3.400 40.342 57.722 1.00 67.85 921 GLU A O 1
ATOM 1356 N N . GLN A 1 188 ? 2.566 39.952 55.645 1.00 59.92 922 GLN A N 1
ATOM 1357 C CA . GLN A 1 188 ? 3.499 40.831 54.942 1.00 57.72 922 GLN A CA 1
ATOM 1358 C C . GLN A 1 188 ? 3.246 42.313 55.337 1.00 60.06 922 GLN A C 1
ATOM 1359 O O . GLN A 1 188 ? 4.188 42.997 55.693 1.00 57.32 922 GLN A O 1
ATOM 1365 N N . VAL A 1 189 ? 1.991 42.789 55.244 1.00 58.17 923 VAL A N 1
ATOM 1366 C CA . VAL A 1 189 ? 1.582 44.161 55.587 1.00 60.35 923 VAL A CA 1
ATOM 1367 C C . VAL A 1 189 ? 1.921 44.503 57.058 1.00 66.29 923 VAL A C 1
ATOM 1368 O O . VAL A 1 189 ? 2.430 45.601 57.324 1.00 66.75 923 VAL A O 1
ATOM 1370 N N . LEU A 1 190 ? 1.624 43.563 57.994 1.00 62.45 924 LEU A N 1
ATOM 1371 C CA . LEU A 1 190 ? 1.903 43.697 59.424 1.00 64.47 924 LEU A CA 1
ATOM 1372 C C . LEU A 1 190 ? 3.397 43.879 59.661 1.00 64.71 924 LEU A C 1
ATOM 1373 O O . LEU A 1 190 ? 3.796 44.772 60.410 1.00 64.75 924 LEU A O 1
ATOM 1378 N N . ASN A 1 191 ? 4.213 43.020 59.030 1.00 58.72 925 ASN A N 1
ATOM 1379 C CA . ASN A 1 191 ? 5.658 43.072 59.124 1.00 57.66 925 ASN A CA 1
ATOM 1380 C C . ASN A 1 191 ? 6.188 44.379 58.531 1.00 60.14 925 ASN A C 1
ATOM 1381 O O . ASN A 1 191 ? 7.030 45.012 59.166 1.00 61.28 925 ASN A O 1
ATOM 1386 N N . ALA A 1 192 ? 5.652 44.824 57.368 1.00 54.39 926 ALA A N 1
ATOM 1387 C CA . ALA A 1 192 ? 6.067 46.112 56.771 1.00 53.86 926 ALA A CA 1
ATOM 1388 C C . ALA A 1 192 ? 5.703 47.295 57.706 1.00 61.20 926 ALA A C 1
ATOM 1389 O O . ALA A 1 192 ? 6.503 48.209 57.858 1.00 61.35 926 ALA A O 1
ATOM 1391 N N . GLY A 1 193 ? 4.551 47.217 58.371 1.00 59.55 927 GLY A N 1
ATOM 1392 C CA . GLY A 1 193 ? 4.124 48.203 59.365 1.00 61.21 927 GLY A CA 1
ATOM 1393 C C . GLY A 1 193 ? 5.089 48.269 60.535 1.00 68.12 927 GLY A C 1
ATOM 1394 O O . GLY A 1 193 ? 5.509 49.366 60.931 1.00 68.40 927 GLY A O 1
ATOM 1395 N N . ALA A 1 194 ? 5.509 47.075 61.039 1.00 65.57 928 ALA A N 1
ATOM 1396 C CA . ALA A 1 194 ? 6.451 46.923 62.153 1.00 67.06 928 ALA A CA 1
ATOM 1397 C C . ALA A 1 194 ? 7.813 47.493 61.819 1.00 73.62 928 ALA A C 1
ATOM 1398 O O . ALA A 1 194 ? 8.419 48.150 62.668 1.00 75.65 928 ALA A O 1
ATOM 1400 N N . LEU A 1 195 ? 8.276 47.272 60.571 1.00 69.04 929 LEU A N 1
ATOM 1401 C CA . LEU A 1 195 ? 9.560 47.745 60.059 1.00 67.90 929 LEU A CA 1
ATOM 1402 C C . LEU A 1 195 ? 9.538 49.188 59.562 1.00 69.22 929 LEU A C 1
ATOM 1403 O O . LEU A 1 195 ? 10.584 49.719 59.215 1.00 67.42 929 LEU A O 1
ATOM 1408 N N . GLY A 1 196 ? 8.352 49.789 59.519 1.00 65.35 930 GLY A N 1
ATOM 1409 C CA . GLY A 1 196 ? 8.151 51.177 59.119 1.00 64.95 930 GLY A CA 1
ATOM 1410 C C . GLY A 1 196 ? 7.987 51.475 57.644 1.00 67.47 930 GLY A C 1
ATOM 1411 O O . GLY A 1 196 ? 8.183 52.618 57.248 1.00 69.92 930 GLY A O 1
ATOM 1412 N N . TYR A 1 197 ? 7.580 50.500 56.817 1.00 60.64 931 TYR A N 1
ATOM 1413 C CA . TYR A 1 197 ? 7.433 50.740 55.370 1.00 57.00 931 TYR A CA 1
ATOM 1414 C C . TYR A 1 197 ? 6.017 50.989 54.890 1.00 60.82 931 TYR A C 1
ATOM 1415 O O . TYR A 1 197 ? 5.843 51.365 53.728 1.00 59.04 931 TYR A O 1
ATOM 1424 N N . SER A 1 198 ? 5.022 50.807 55.772 1.00 59.26 932 SER A N 1
ATOM 1425 C CA . SER A 1 198 ? 3.590 50.995 55.484 1.00 60.41 932 SER A CA 1
ATOM 1426 C C . SER A 1 198 ? 3.172 52.461 55.417 1.00 63.97 932 SER A C 1
ATOM 1427 O O . SER A 1 198 ? 3.439 53.223 56.361 1.00 63.67 932 SER A O 1
ATOM 1430 N N . PRO A 1 199 ? 2.450 52.833 54.328 1.00 59.37 933 PRO A N 1
ATOM 1431 C CA . PRO A 1 199 ? 1.983 54.223 54.182 1.00 60.14 933 PRO A CA 1
ATOM 1432 C C . PRO A 1 199 ? 0.852 54.592 55.147 1.00 67.33 933 PRO A C 1
ATOM 1433 O O . PRO A 1 199 ? 0.214 53.676 55.691 1.00 69.09 933 PRO A O 1
ATOM 1437 N N . PRO A 1 200 ? 0.542 55.897 55.377 1.00 65.99 934 PRO A N 1
ATOM 1438 C CA . PRO A 1 200 ? -0.531 56.241 56.346 1.00 67.73 934 PRO A CA 1
ATOM 1439 C C . PRO A 1 200 ? -1.935 55.732 56.000 1.00 73.20 934 PRO A C 1
ATOM 1440 O O . PRO A 1 200 ? -2.749 55.535 56.901 1.00 75.36 934 PRO A O 1
ATOM 1444 N N . GLU A 1 201 ? -2.212 55.504 54.715 1.00 68.80 935 GLU A N 1
ATOM 1445 C CA . GLU A 1 201 ? -3.512 55.017 54.257 1.00 69.74 935 GLU A CA 1
ATOM 1446 C C . GLU A 1 201 ? -3.791 53.567 54.664 1.00 77.06 935 GLU A C 1
ATOM 1447 O O . GLU A 1 201 ? -4.951 53.162 54.659 1.00 79.54 935 GLU A O 1
ATOM 1453 N N . PHE A 1 202 ? -2.747 52.788 55.017 1.00 73.47 936 PHE A N 1
ATOM 1454 C CA . PHE A 1 202 ? -2.921 51.389 55.423 1.00 73.02 936 PHE A CA 1
ATOM 1455 C C . PHE A 1 202 ? -3.619 51.253 56.756 1.00 84.24 936 PHE A C 1
ATOM 1456 O O . PHE A 1 202 ? -4.344 50.271 56.958 1.00 85.98 936 PHE A O 1
ATOM 1464 N N . SER A 1 203 ? -3.481 52.284 57.626 1.00 84.21 937 SER A N 1
ATOM 1465 C CA . SER A 1 203 ? -4.154 52.375 58.925 1.00 87.68 937 SER A CA 1
ATOM 1466 C C . SER A 1 203 ? -5.680 52.427 58.756 1.00 94.51 937 SER A C 1
ATOM 1467 O O . SER A 1 203 ? -6.387 51.799 59.539 1.00 96.96 937 SER A O 1
ATOM 1470 N N . SER A 1 204 ? -6.178 53.141 57.716 1.00 91.48 938 SER A N 1
ATOM 1471 C CA . SER A 1 204 ? -7.606 53.308 57.391 1.00 93.49 938 SER A CA 1
ATOM 1472 C C . SER A 1 204 ? -8.296 52.075 56.768 1.00 98.39 938 SER A C 1
ATOM 1473 O O . SER A 1 204 ? -9.512 52.104 56.559 1.00 100.73 938 SER A O 1
ATOM 1475 N N . THR A 1 205 ? -7.539 51.006 56.475 1.00 93.37 939 THR A N 1
ATOM 1476 C CA . THR A 1 205 ? -8.065 49.778 55.865 1.00 92.56 939 THR A CA 1
ATOM 1477 C C . THR A 1 205 ? -7.919 48.555 56.773 1.00 96.21 939 THR A C 1
ATOM 1478 O O . THR A 1 205 ? -6.958 48.464 57.548 1.00 95.56 939 THR A O 1
ATOM 1480 N N . SER A 1 206 ? -8.947 47.716 56.786 1.00 93.11 940 SER A N 1
ATOM 1481 C CA . SER A 1 206 ? -8.906 46.476 57.545 1.00 93.24 940 SER A CA 1
ATOM 1482 C C . SER A 1 206 ? -7.914 45.499 56.919 1.00 92.35 940 SER A C 1
ATOM 1483 O O . SER A 1 206 ? -7.148 44.838 57.613 1.00 91.50 940 SER A O 1
ATOM 1485 N N . LYS A 1 207 ? -7.946 45.422 55.591 1.00 84.99 941 LYS A N 1
ATOM 1486 C CA . LYS A 1 207 ? -7.076 44.526 54.830 1.00 81.36 941 LYS A CA 1
ATOM 1487 C C . LYS A 1 207 ? -6.416 45.229 53.647 1.00 79.30 941 LYS A C 1
ATOM 1488 O O . LYS A 1 207 ? -6.776 44.988 52.501 1.00 77.86 941 LYS A O 1
ATOM 1490 N N . PRO A 1 208 ? -5.443 46.084 53.932 1.00 72.71 942 PRO A N 1
ATOM 1491 C CA . PRO A 1 208 ? -4.741 46.843 52.896 1.00 70.20 942 PRO A CA 1
ATOM 1492 C C . PRO A 1 208 ? -3.918 45.968 51.957 1.00 70.60 942 PRO A C 1
ATOM 1493 O O . PRO A 1 208 ? -3.390 44.941 52.362 1.00 69.08 942 PRO A O 1
ATOM 1497 N N . CYS A 1 209 ? -3.832 46.382 50.701 1.00 66.61 943 CYS A N 1
ATOM 1498 C CA . CYS A 1 209 ? -3.100 45.652 49.703 1.00 66.94 943 CYS A CA 1
ATOM 1499 C C . CYS A 1 209 ? -1.904 46.475 49.201 1.00 65.38 943 CYS A C 1
ATOM 1500 O O . CYS A 1 209 ? -2.080 47.653 48.864 1.00 65.26 943 CYS A O 1
ATOM 1503 N N . PRO A 1 210 ? -0.693 45.876 49.116 1.00 57.35 944 PRO A N 1
ATOM 1504 C CA . PRO A 1 210 ? 0.450 46.608 48.522 1.00 55.19 944 PRO A CA 1
ATOM 1505 C C . PRO A 1 210 ? 0.082 47.099 47.107 1.00 56.71 944 PRO A C 1
ATOM 1506 O O . PRO A 1 210 ? -0.691 46.449 46.419 1.00 56.82 944 PRO A O 1
ATOM 1510 N N . SER A 1 211 ? 0.558 48.272 46.711 1.00 50.09 945 SER A N 1
ATOM 1511 C CA . SER A 1 211 ? 0.178 48.878 45.432 1.00 49.13 945 SER A CA 1
ATOM 1512 C C . SER A 1 211 ? 1.292 49.783 44.901 1.00 52.15 945 SER A C 1
ATOM 1513 O O . SER A 1 211 ? 2.306 49.968 45.575 1.00 50.31 945 SER A O 1
ATOM 1516 N N . LEU A 1 212 ? 1.080 50.358 43.696 1.00 50.06 946 LEU A N 1
ATOM 1517 C CA . LEU A 1 212 ? 1.993 51.294 43.014 1.00 48.54 946 LEU A CA 1
ATOM 1518 C C . LEU A 1 212 ? 2.267 52.475 43.953 1.00 54.15 946 LEU A C 1
ATOM 1519 O O . LEU A 1 212 ? 3.416 52.876 44.110 1.00 54.54 946 LEU A O 1
ATOM 1524 N N . LYS A 1 213 ? 1.212 52.967 44.653 1.00 52.80 947 LYS A N 1
ATOM 1525 C CA . LYS A 1 213 ? 1.282 54.047 45.643 1.00 51.94 947 LYS A CA 1
ATOM 1526 C C . LYS A 1 213 ? 2.073 53.646 46.875 1.00 54.38 947 LYS A C 1
ATOM 1527 O O . LYS A 1 213 ? 2.873 54.456 47.357 1.00 54.31 947 LYS A O 1
ATOM 1533 N N . SER A 1 214 ? 1.818 52.441 47.433 1.00 50.05 948 SER A N 1
ATOM 1534 C CA . SER A 1 214 ? 2.559 52.020 48.624 1.00 50.60 948 SER A CA 1
ATOM 1535 C C . SER A 1 214 ? 4.046 51.857 48.338 1.00 55.67 948 SER A C 1
ATOM 1536 O O . SER A 1 214 ? 4.857 52.158 49.212 1.00 57.35 948 SER A O 1
ATOM 1539 N N . ASP A 1 215 ? 4.407 51.443 47.106 1.00 50.93 949 ASP A N 1
ATOM 1540 C CA . ASP A 1 215 ? 5.804 51.316 46.690 1.00 50.24 949 ASP A CA 1
ATOM 1541 C C . ASP A 1 215 ? 6.580 52.631 4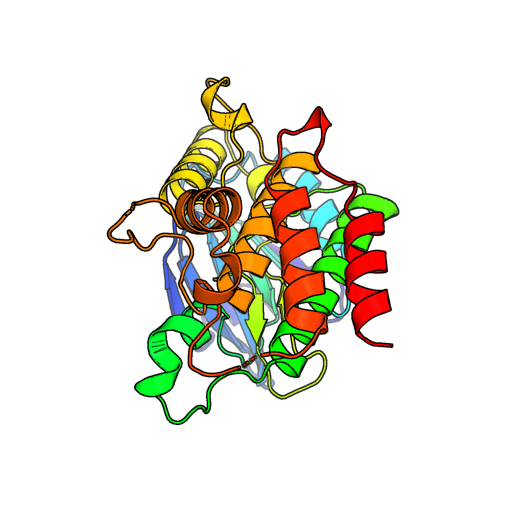6.774 1.00 53.08 949 ASP A C 1
ATOM 1542 O O . ASP A 1 215 ? 7.773 52.612 47.093 1.00 50.93 949 ASP A O 1
ATOM 1547 N N . VAL A 1 216 ? 5.933 53.758 46.381 1.00 49.42 950 VAL A N 1
ATOM 1548 C CA . VAL A 1 216 ? 6.608 55.060 46.379 1.00 49.20 950 VAL A CA 1
ATOM 1549 C C . VAL A 1 216 ? 6.911 55.493 47.840 1.00 53.49 950 VAL A C 1
ATOM 1550 O O . VAL A 1 216 ? 8.015 56.005 48.106 1.00 52.73 950 VAL A O 1
ATOM 1554 N N . TYR A 1 217 ? 5.962 55.210 48.772 1.00 49.62 951 TYR A N 1
ATOM 1555 C CA . TYR A 1 217 ? 6.106 55.477 50.204 1.00 50.20 951 TYR A CA 1
ATOM 1556 C C . TYR A 1 217 ? 7.322 54.723 50.754 1.00 53.69 951 TYR A C 1
ATOM 1557 O O . TYR A 1 217 ? 8.228 55.342 51.326 1.00 53.88 951 TYR A O 1
ATOM 1566 N N . ALA A 1 218 ? 7.339 53.390 50.554 1.00 49.15 952 ALA A N 1
ATOM 1567 C CA . ALA A 1 218 ? 8.406 52.486 50.995 1.00 46.19 952 ALA A CA 1
ATOM 1568 C C . ALA A 1 218 ? 9.758 52.878 50.388 1.00 49.31 952 ALA A C 1
ATOM 1569 O O . ALA A 1 218 ? 10.764 52.896 51.112 1.00 50.23 952 ALA A O 1
ATOM 1571 N N . PHE A 1 219 ? 9.759 53.353 49.118 1.00 44.84 953 PHE A N 1
ATOM 1572 C CA . PHE A 1 219 ? 10.963 53.875 48.462 1.00 43.29 953 PHE A CA 1
ATOM 1573 C C . PHE A 1 219 ? 11.495 55.137 49.198 1.00 47.12 953 PHE A C 1
ATOM 1574 O O . PHE A 1 219 ? 12.689 55.259 49.413 1.00 47.43 953 PHE A O 1
ATOM 1582 N N . GLY A 1 220 ? 10.593 55.982 49.672 1.00 47.33 954 GLY A N 1
ATOM 1583 C CA . GLY A 1 220 ? 10.897 57.155 50.493 1.00 48.14 954 GLY A CA 1
ATOM 1584 C C . GLY A 1 220 ? 11.603 56.808 51.793 1.00 50.13 954 GLY A C 1
ATOM 1585 O O . GLY A 1 220 ? 12.581 57.463 52.159 1.00 50.65 954 GLY A O 1
ATOM 1586 N N . VAL A 1 221 ? 11.160 55.721 52.449 1.00 45.13 955 VAL A N 1
ATOM 1587 C CA . VAL A 1 221 ? 11.738 55.197 53.689 1.00 45.78 955 VAL A CA 1
ATOM 1588 C C . VAL A 1 221 ? 13.190 54.680 53.406 1.00 50.22 955 VAL A C 1
ATOM 1589 O O . VAL A 1 221 ? 14.090 54.998 54.186 1.00 51.91 955 VAL A O 1
ATOM 1593 N N . ILE A 1 222 ? 13.417 53.974 52.241 1.00 44.09 956 ILE A N 1
ATOM 1594 C CA . ILE A 1 222 ? 14.734 53.523 51.793 1.00 43.74 956 ILE A CA 1
ATOM 1595 C C . ILE A 1 222 ? 15.683 54.735 51.640 1.00 49.17 956 ILE A C 1
ATOM 1596 O O . ILE A 1 222 ? 16.830 54.653 52.064 1.00 50.19 956 ILE A O 1
ATOM 1601 N N . LEU A 1 223 ? 15.224 55.812 50.978 1.00 45.65 957 LEU A N 1
ATOM 1602 C CA . LEU A 1 223 ? 16.032 57.025 50.778 1.00 48.74 957 LEU A CA 1
ATOM 1603 C C . LEU A 1 223 ? 16.417 57.606 52.125 1.00 53.34 957 LEU A C 1
ATOM 1604 O O . LEU A 1 223 ? 17.553 58.020 52.302 1.00 52.60 957 LEU A O 1
ATOM 1609 N N . LEU A 1 224 ? 15.495 57.532 53.103 1.00 50.36 958 LEU A N 1
ATOM 1610 C CA . LEU A 1 224 ? 15.773 57.993 54.457 1.00 51.52 958 LEU A CA 1
ATOM 1611 C C . LEU A 1 224 ? 16.806 57.123 55.182 1.00 55.76 958 LEU A C 1
ATOM 1612 O O . LEU A 1 224 ? 17.555 57.644 55.979 1.00 56.07 958 LEU A O 1
ATOM 1617 N N . GLU A 1 225 ? 16.849 55.812 54.895 1.00 52.36 959 GLU A N 1
ATOM 1618 C CA . GLU A 1 225 ? 17.823 54.885 55.477 1.00 51.72 959 GLU A CA 1
ATOM 1619 C C . GLU A 1 225 ? 19.196 55.133 54.838 1.00 52.65 959 GLU A C 1
ATOM 1620 O O . GLU A 1 225 ? 20.222 54.970 55.492 1.00 52.44 959 GLU A O 1
ATOM 1626 N N . LEU A 1 226 ? 19.209 55.531 53.559 1.00 47.34 960 LEU A N 1
ATOM 1627 C CA . LEU A 1 226 ? 20.446 55.846 52.828 1.00 45.59 960 LEU A CA 1
ATOM 1628 C C . LEU A 1 226 ? 21.059 57.122 53.337 1.00 54.80 960 LEU A C 1
ATOM 1629 O O . LEU A 1 226 ? 22.293 57.178 53.491 1.00 57.68 960 LEU A O 1
ATOM 1634 N N . LEU A 1 227 ? 20.203 58.125 53.680 1.00 50.24 961 LEU A N 1
ATOM 1635 C CA . LEU A 1 227 ? 20.623 59.449 54.160 1.00 52.10 961 LEU A CA 1
ATOM 1636 C C . LEU A 1 227 ? 21.047 59.536 55.623 1.00 59.05 961 LEU A C 1
ATOM 1637 O O . LEU A 1 227 ? 21.949 60.296 55.953 1.00 61.43 961 LEU A O 1
ATOM 1642 N N . THR A 1 228 ? 20.366 58.811 56.496 1.00 56.56 962 THR A N 1
ATOM 1643 C CA . THR A 1 228 ? 20.591 58.833 57.943 1.00 58.76 962 THR A CA 1
ATOM 1644 C C . THR A 1 228 ? 21.555 57.728 58.404 1.00 64.10 962 THR A C 1
ATOM 1645 O O . THR A 1 228 ? 22.205 57.876 59.440 1.00 64.00 962 THR A O 1
ATOM 1649 N N . GLY A 1 229 ? 21.597 56.625 57.654 1.00 53.70 963 GLY A N 1
ATOM 1650 C CA . GLY A 1 229 ? 22.407 55.464 57.998 1.00 55.53 963 GLY A CA 1
ATOM 1651 C C . GLY A 1 229 ? 21.721 54.618 59.057 1.00 64.17 963 GLY A C 1
ATOM 1652 O O . GLY A 1 229 ? 22.349 53.727 59.630 1.00 67.58 963 GLY A O 1
ATOM 1653 N N . LYS A 1 230 ? 20.424 54.885 59.317 1.00 59.73 964 LYS A N 1
ATOM 1654 C CA . LYS A 1 230 ? 19.603 54.152 60.282 1.00 61.99 964 LYS A CA 1
ATOM 1655 C C . LYS A 1 230 ? 18.704 53.144 59.589 1.00 68.27 964 LYS A C 1
ATOM 1656 O O . LYS A 1 230 ? 18.207 53.433 58.507 1.00 67.98 964 LYS A O 1
ATOM 1662 N N . ILE A 1 231 ? 18.467 51.973 60.207 1.00 67.38 965 ILE A N 1
ATOM 1663 C CA . ILE A 1 231 ? 17.521 50.989 59.671 1.00 67.41 965 ILE A CA 1
ATOM 1664 C C . ILE A 1 231 ? 16.105 51.537 59.984 1.00 71.56 965 ILE A C 1
ATOM 1665 O O . ILE A 1 231 ? 15.926 52.193 61.005 1.00 73.15 965 ILE A O 1
ATOM 1667 N N . ALA A 1 232 ? 15.133 51.315 59.096 1.00 66.78 966 ALA A N 1
ATOM 1668 C CA . ALA A 1 232 ? 13.761 51.834 59.205 1.00 66.63 966 ALA A CA 1
ATOM 1669 C C . ALA A 1 232 ? 13.024 51.517 60.538 1.00 77.61 966 ALA A C 1
ATOM 1670 O O . ALA A 1 232 ? 12.398 52.418 61.116 1.00 79.39 966 ALA A O 1
ATOM 1672 N N . GLY A 1 233 ? 13.135 50.277 61.020 1.00 76.85 967 GLY A N 1
ATOM 1673 C CA . GLY A 1 233 ? 12.490 49.829 62.254 1.00 79.49 967 GLY A CA 1
ATOM 1674 C C . GLY A 1 233 ? 13.160 50.194 63.574 1.00 84.72 967 GLY A C 1
ATOM 1675 O O . GLY A 1 233 ? 12.709 49.732 64.623 1.00 88.31 967 GLY A O 1
ATOM 1676 N N . GLU A 1 234 ? 14.220 51.014 63.572 1.00 78.69 968 GLU A N 1
ATOM 1677 C CA . GLU A 1 234 ? 14.847 51.353 64.849 1.00 80.88 968 GLU A CA 1
ATOM 1678 C C . GLU A 1 234 ? 14.173 52.581 65.507 1.00 87.14 968 GLU A C 1
ATOM 1679 O O . GLU A 1 234 ? 13.875 53.566 64.832 1.00 85.58 968 GLU A O 1
ATOM 1685 N N . ILE A 1 235 ? 13.881 52.488 66.810 1.00 87.84 969 ILE A N 1
ATOM 1686 C CA . ILE A 1 235 ? 13.242 53.579 67.550 1.00 90.00 969 ILE A CA 1
ATOM 1687 C C . ILE A 1 235 ? 14.285 54.643 67.872 1.00 93.96 969 ILE A C 1
ATOM 1688 O O . ILE A 1 235 ? 15.443 54.302 68.131 1.00 93.83 969 ILE A O 1
ATOM 1690 N N . ILE A 1 236 ? 13.895 55.928 67.798 1.00 90.63 970 ILE A N 1
ATOM 1691 C CA . ILE A 1 236 ? 14.798 57.058 68.049 1.00 90.50 970 ILE A CA 1
ATOM 1692 C C . ILE A 1 236 ? 14.264 57.958 69.155 1.00 98.05 970 ILE A C 1
ATOM 1693 O O . ILE A 1 236 ? 13.065 58.243 69.182 1.00 97.61 970 ILE A O 1
ATOM 1695 N N . CYS A 1 237 ? 15.154 58.398 70.066 1.00 99.04 971 CYS A N 1
ATOM 1696 C CA . CYS A 1 237 ? 14.800 59.276 71.190 1.00 104.80 971 CYS A CA 1
ATOM 1697 C C . CYS A 1 237 ? 14.435 60.678 70.716 1.00 108.90 971 CYS A C 1
ATOM 1698 O O . CYS A 1 237 ? 15.320 61.496 70.446 1.00 108.22 971 CYS A O 1
ATOM 1701 N N . MET A 1 238 ? 13.121 60.926 70.569 1.00 105.87 972 MET A N 1
ATOM 1702 C CA . MET A 1 238 ? 12.533 62.190 70.120 1.00 119.26 972 MET A CA 1
ATOM 1703 C C . MET A 1 238 ? 11.050 62.180 70.482 1.00 140.38 972 MET A C 1
ATOM 1704 O O . MET A 1 238 ? 10.523 63.190 70.935 1.00 103.67 972 MET A O 1
ATOM 1709 N N . VAL A 1 243 ? 9.986 59.400 67.269 1.00 98.89 977 VAL A N 1
ATOM 1710 C CA . VAL A 1 243 ? 10.237 58.017 67.655 1.00 98.78 977 VAL A CA 1
ATOM 1711 C C . VAL A 1 243 ? 10.379 57.151 66.415 1.00 96.40 977 VAL A C 1
ATOM 1712 O O . VAL A 1 243 ? 11.150 56.198 66.388 1.00 94.90 977 VAL A O 1
ATOM 1714 N N . ASP A 1 244 ? 9.615 57.499 65.391 1.00 89.53 978 ASP A N 1
ATOM 1715 C CA . ASP A 1 244 ? 9.631 56.798 64.119 1.00 84.71 978 ASP A CA 1
ATOM 1716 C C . ASP A 1 244 ? 10.703 57.433 63.243 1.00 80.56 978 ASP A C 1
ATOM 1717 O O . ASP A 1 244 ? 10.920 58.628 63.319 1.00 79.88 978 ASP A O 1
ATOM 1722 N N . LEU A 1 245 ? 11.375 56.642 62.416 1.00 72.07 979 LEU A N 1
ATOM 1723 C CA . LEU A 1 245 ? 12.415 57.179 61.543 1.00 67.16 979 LEU A CA 1
ATOM 1724 C C . LEU A 1 245 ? 11.864 58.280 60.658 1.00 68.02 979 LEU A C 1
ATOM 1725 O O . LEU A 1 245 ? 12.427 59.362 60.579 1.00 66.74 979 LEU A O 1
ATOM 1730 N N . THR A 1 246 ? 10.742 58.007 60.007 1.00 64.24 980 THR A N 1
ATOM 1731 C CA . THR A 1 246 ? 10.116 58.984 59.130 1.00 63.18 980 THR A CA 1
ATOM 1732 C C . THR A 1 246 ? 9.593 60.170 59.918 1.00 71.34 980 THR A C 1
ATOM 1733 O O . THR A 1 246 ? 9.623 61.297 59.444 1.00 71.27 980 THR A O 1
ATOM 1737 N N . ASP A 1 247 ? 9.098 59.904 61.120 1.00 71.13 981 ASP A N 1
ATOM 1738 C CA . ASP A 1 247 ? 8.598 60.949 61.986 1.00 74.53 981 ASP A CA 1
ATOM 1739 C C . ASP A 1 247 ? 9.771 61.787 62.468 1.00 78.62 981 ASP A C 1
ATOM 1740 O O . ASP A 1 247 ? 9.672 63.000 62.552 1.00 79.78 981 ASP A O 1
ATOM 1745 N N . TRP A 1 248 ? 10.889 61.134 62.761 1.00 73.56 982 TRP A N 1
ATOM 1746 C CA . TRP A 1 248 ? 12.086 61.833 63.213 1.00 73.79 982 TRP A CA 1
ATOM 1747 C C . TRP A 1 248 ? 12.484 62.875 62.186 1.00 74.24 982 TRP A C 1
ATOM 1748 O O . TRP A 1 248 ? 12.606 64.053 62.496 1.00 76.10 982 TRP A O 1
ATOM 1759 N N . VAL A 1 249 ? 12.668 62.426 60.953 1.00 65.76 983 VAL A N 1
ATOM 1760 C CA . VAL A 1 249 ? 13.063 63.311 59.860 1.00 63.82 983 VAL A CA 1
ATOM 1761 C C . VAL A 1 249 ? 12.028 64.424 59.676 1.00 72.97 983 VAL A C 1
ATOM 1762 O O . VAL A 1 249 ? 12.424 65.588 59.564 1.00 74.26 983 VAL A O 1
ATOM 1766 N N . ARG A 1 250 ? 10.713 64.066 59.674 1.00 71.98 984 ARG A N 1
ATOM 1767 C CA . ARG A 1 250 ? 9.583 65.001 59.541 1.00 75.23 984 ARG A CA 1
ATOM 1768 C C . ARG A 1 250 ? 9.548 66.006 60.682 1.00 82.73 984 ARG A C 1
ATOM 1769 O O . ARG A 1 250 ? 9.110 67.136 60.469 1.00 84.18 984 ARG A O 1
ATOM 1777 N N . MET A 1 251 ? 9.958 65.585 61.897 1.00 80.87 985 MET A N 1
ATOM 1778 C CA . MET A 1 251 ? 9.942 66.459 63.075 1.00 85.12 985 MET A CA 1
ATOM 1779 C C . MET A 1 251 ? 11.145 67.386 63.048 1.00 89.65 985 MET A C 1
ATOM 1780 O O . MET A 1 251 ? 11.026 68.565 63.390 1.00 90.71 985 MET A O 1
ATOM 1782 N N . LEU A 1 252 ? 12.266 66.864 62.563 1.00 84.91 986 LEU A N 1
ATOM 1783 C CA . LEU A 1 252 ? 13.505 67.616 62.440 1.00 84.68 986 LEU A CA 1
ATOM 1784 C C . LEU A 1 252 ? 13.382 68.650 61.335 1.00 88.97 986 LEU A C 1
ATOM 1785 O O . LEU A 1 252 ? 13.954 69.729 61.418 1.00 89.29 986 LEU A O 1
ATOM 1790 N N . ASP A 1 253 ? 12.653 68.303 60.284 1.00 85.05 987 ASP A N 1
ATOM 1791 C CA . ASP A 1 253 ? 12.443 69.227 59.169 1.00 84.84 987 ASP A CA 1
ATOM 1792 C C . ASP A 1 253 ? 11.632 70.459 59.594 1.00 94.31 987 ASP A C 1
ATOM 1793 O O . ASP A 1 253 ? 12.067 71.582 59.318 1.00 95.91 987 ASP A O 1
ATOM 1798 N N . LEU A 1 254 ? 10.482 70.255 60.286 1.00 93.62 988 LEU A N 1
ATOM 1799 C CA . LEU A 1 254 ? 9.630 71.341 60.788 1.00 98.66 988 LEU A CA 1
ATOM 1800 C C . LEU A 1 254 ? 10.398 72.272 61.746 1.00 105.88 988 LEU A C 1
ATOM 1801 O O . LEU A 1 254 ? 10.191 73.483 61.712 1.00 108.24 988 LEU A O 1
ATOM 1803 N N . GLU A 1 255 ? 11.297 71.700 62.537 1.00 102.60 989 GLU A N 1
ATOM 1804 C CA . GLU A 1 255 ? 12.097 72.462 63.482 1.00 105.57 989 GLU A CA 1
ATOM 1805 C C . GLU A 1 255 ? 13.362 73.030 62.851 1.00 109.04 989 GLU A C 1
ATOM 1806 O O . GLU A 1 255 ? 14.311 73.345 63.563 1.00 110.30 989 GLU A O 1
ATOM 1808 N N . GLU A 1 256 ? 13.398 73.086 61.524 1.00 103.80 990 GLU A N 1
ATOM 1809 C CA . GLU A 1 256 ? 14.536 73.641 60.801 1.00 102.68 990 GLU A CA 1
ATOM 1810 C C . GLU A 1 256 ? 15.856 72.946 61.126 1.00 104.13 990 GLU A C 1
ATOM 1811 O O . GLU A 1 256 ? 16.907 73.582 61.146 1.00 103.76 990 GLU A O 1
ATOM 1817 N N . ARG A 1 257 ? 15.819 71.645 61.381 1.00 98.19 991 ARG A N 1
ATOM 1818 C CA . ARG A 1 257 ? 17.038 70.910 61.713 1.00 96.05 991 ARG A CA 1
ATOM 1819 C C . ARG A 1 257 ? 17.277 69.677 60.847 1.00 95.00 991 ARG A C 1
ATOM 1820 O O . ARG A 1 257 ? 17.800 68.675 61.325 1.00 92.85 991 ARG A O 1
ATOM 1828 N N . VAL A 1 258 ? 16.893 69.744 59.580 1.00 89.98 992 VAL A N 1
ATOM 1829 C CA . VAL A 1 258 ? 17.026 68.597 58.697 1.00 86.26 992 VAL A CA 1
ATOM 1830 C C . VAL A 1 258 ? 18.462 68.100 58.575 1.00 90.23 992 VAL A C 1
ATOM 1831 O O . VAL A 1 258 ? 18.699 66.896 58.574 1.00 88.64 992 VAL A O 1
ATOM 1833 N N . SER A 1 259 ? 19.424 69.010 58.494 1.00 88.22 993 SER A N 1
ATOM 1834 C CA . SER A 1 259 ? 20.808 68.578 58.356 1.00 87.47 993 SER A CA 1
ATOM 1835 C C . SER A 1 259 ? 21.239 67.552 59.407 1.00 90.29 993 SER A C 1
ATOM 1836 O O . SER A 1 259 ? 22.022 66.661 59.113 1.00 89.31 993 SER A O 1
ATOM 1838 N N . GLU A 1 260 ? 20.763 67.696 60.635 1.00 86.72 994 GLU A N 1
ATOM 1839 C CA . GLU A 1 260 ? 21.126 66.777 61.710 1.00 86.88 994 GLU A CA 1
ATOM 1840 C C . GLU A 1 260 ? 20.733 65.303 61.516 1.00 87.98 994 GLU A C 1
ATOM 1841 O O . GLU A 1 260 ? 21.177 64.445 62.269 1.00 88.26 994 GLU A O 1
ATOM 1847 N N . CYS A 1 261 ? 19.908 65.010 60.519 1.00 81.75 995 CYS A N 1
ATOM 1848 C CA . CYS A 1 261 ? 19.471 63.638 60.253 1.00 78.98 995 CYS A CA 1
ATOM 1849 C C . CYS A 1 261 ? 20.543 62.847 59.516 1.00 76.09 995 CYS A C 1
ATOM 1850 O O . CYS A 1 261 ? 20.601 61.624 59.674 1.00 74.18 995 CYS A O 1
ATOM 1853 N N . TYR A 1 262 ? 21.406 63.553 58.739 1.00 69.00 996 TYR A N 1
ATOM 1854 C CA . TYR A 1 262 ? 22.464 62.948 57.933 1.00 66.39 996 TYR A CA 1
ATOM 1855 C C . TYR A 1 262 ? 23.409 62.101 58.708 1.00 67.05 996 TYR A C 1
ATOM 1856 O O . TYR A 1 262 ? 23.822 62.473 59.795 1.00 68.97 996 TYR A O 1
ATOM 1865 N N . ASP A 1 263 ? 23.755 60.954 58.128 1.00 60.30 997 ASP A N 1
ATOM 1866 C CA . ASP A 1 263 ? 24.691 59.995 58.675 1.00 60.21 997 ASP A CA 1
ATOM 1867 C C . ASP A 1 263 ? 26.022 60.726 58.951 1.00 68.00 997 ASP A C 1
ATOM 1868 O O . ASP A 1 263 ? 26.475 61.514 58.109 1.00 66.51 997 ASP A O 1
ATOM 1873 N N . ARG A 1 264 ? 26.643 60.465 60.128 1.00 68.48 998 ARG A N 1
ATOM 1874 C CA . ARG A 1 264 ? 27.918 61.096 60.498 1.00 71.01 998 ARG A CA 1
ATOM 1875 C C . ARG A 1 264 ? 29.081 60.584 59.611 1.00 76.59 998 ARG A C 1
ATOM 1876 O O . ARG A 1 264 ? 30.089 61.269 59.476 1.00 77.80 998 ARG A O 1
ATOM 1878 N N . HIS A 1 265 ? 28.905 59.432 58.950 1.00 73.42 999 HIS A N 1
ATOM 1879 C CA . HIS A 1 265 ? 29.907 58.866 58.045 1.00 75.07 999 HIS A CA 1
ATOM 1880 C C . HIS A 1 265 ? 29.931 59.513 56.631 1.00 81.18 999 HIS A C 1
ATOM 1881 O O . HIS A 1 265 ? 30.659 59.027 55.765 1.00 84.68 999 HIS A O 1
ATOM 1888 N N . ILE A 1 266 ? 29.171 60.605 56.394 1.00 75.26 1000 ILE A N 1
ATOM 1889 C CA . ILE A 1 266 ? 29.152 61.302 55.096 1.00 81.18 1000 ILE A CA 1
ATOM 1890 C C . ILE A 1 266 ? 29.325 62.815 55.273 1.00 128.75 1000 ILE A C 1
ATOM 1891 O O . ILE A 1 266 ? 30.443 63.322 55.161 1.00 104.17 1000 ILE A O 1
ATOM 1896 N N . ALA A 1 275 ? 28.097 69.147 53.296 1.00 82.61 1009 ALA A N 1
ATOM 1897 C CA . ALA A 1 275 ? 27.279 67.997 52.886 1.00 79.51 1009 ALA A CA 1
ATOM 1898 C C . ALA A 1 275 ? 26.870 68.123 51.393 1.00 81.21 1009 ALA A C 1
ATOM 1899 O O . ALA A 1 275 ? 26.230 69.127 51.044 1.00 81.83 1009 ALA A O 1
ATOM 1901 N N . PRO A 1 276 ? 27.254 67.145 50.502 1.00 73.86 1010 PRO A N 1
ATOM 1902 C CA . PRO A 1 276 ? 26.963 67.297 49.063 1.00 71.47 1010 PRO A CA 1
ATOM 1903 C C . PRO A 1 276 ? 25.524 67.633 48.802 1.00 71.37 1010 PRO A C 1
ATOM 1904 O O . PRO A 1 276 ? 24.663 67.069 49.461 1.00 69.42 1010 PRO A O 1
ATOM 1908 N N . GLN A 1 277 ? 25.278 68.574 47.863 1.00 68.56 1011 GLN A N 1
ATOM 1909 C CA . GLN A 1 277 ? 23.946 69.054 47.461 1.00 67.62 1011 GLN A CA 1
ATOM 1910 C C . GLN A 1 277 ? 23.009 67.935 47.046 1.00 68.11 1011 GLN A C 1
ATOM 1911 O O . GLN A 1 277 ? 21.800 68.102 47.149 1.00 66.60 1011 GLN A O 1
ATOM 1917 N N . ALA A 1 278 ? 23.572 66.790 46.609 1.00 65.24 1012 ALA A N 1
ATOM 1918 C CA . ALA A 1 278 ? 22.847 65.590 46.193 1.00 64.94 1012 ALA A CA 1
ATOM 1919 C C . ALA A 1 278 ? 22.070 64.990 47.342 1.00 68.34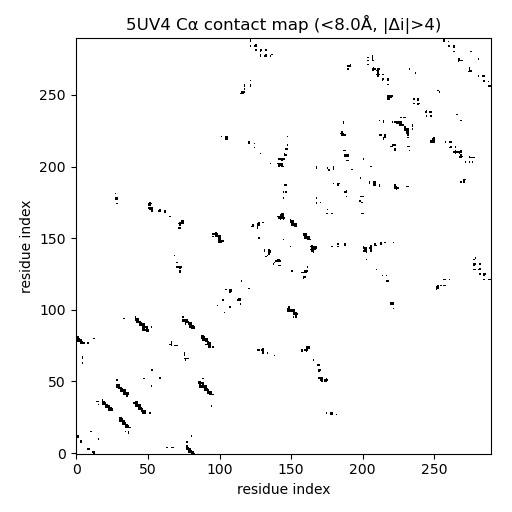 1012 ALA A C 1
ATOM 1920 O O . ALA A 1 278 ? 20.985 64.483 47.125 1.00 67.74 1012 ALA A O 1
ATOM 1922 N N . LEU A 1 279 ? 22.624 65.051 48.560 1.00 65.50 1013 LEU A N 1
ATOM 1923 C CA . LEU A 1 279 ? 22.002 64.563 49.782 1.00 64.39 1013 LEU A CA 1
ATOM 1924 C C . LEU A 1 279 ? 20.730 65.387 50.087 1.00 67.38 1013 LEU A C 1
ATOM 1925 O O . LEU A 1 279 ? 19.729 64.824 50.545 1.00 66.15 1013 LEU A O 1
ATOM 1930 N N . ASP A 1 280 ? 20.789 66.724 49.846 1.00 62.64 1014 ASP A N 1
ATOM 1931 C CA . ASP A 1 280 ? 19.670 67.634 50.063 1.00 61.82 1014 ASP A CA 1
ATOM 1932 C C . ASP A 1 280 ? 18.602 67.363 49.020 1.00 62.79 1014 ASP A C 1
ATOM 1933 O O . ASP A 1 280 ? 17.418 67.393 49.351 1.00 63.29 1014 ASP A O 1
ATOM 1938 N N . GLY A 1 281 ? 19.033 67.060 47.792 1.00 56.20 1015 GLY A N 1
ATOM 1939 C CA . GLY A 1 281 ? 18.160 66.721 46.683 1.00 54.45 1015 GLY A CA 1
ATOM 1940 C C . GLY A 1 281 ? 17.432 65.438 46.994 1.00 58.94 1015 GLY A C 1
ATOM 1941 O O . GLY A 1 281 ? 16.207 65.362 46.863 1.00 59.53 1015 GLY A O 1
ATOM 1942 N N . MET A 1 282 ? 18.185 64.447 47.482 1.00 54.94 1016 MET A N 1
ATOM 1943 C CA . MET A 1 282 ? 17.670 63.141 47.897 1.00 53.07 1016 MET A CA 1
ATOM 1944 C C . MET A 1 282 ? 16.659 63.292 49.018 1.00 54.11 1016 MET A C 1
ATOM 1945 O O . MET A 1 282 ? 15.635 62.599 49.024 1.00 51.96 1016 MET A O 1
ATOM 1950 N N . LEU A 1 283 ? 16.950 64.202 49.974 1.00 51.88 1017 LEU A N 1
ATOM 1951 C CA . LEU A 1 283 ? 16.067 64.468 51.116 1.00 52.13 1017 LEU A CA 1
ATOM 1952 C C . LEU A 1 283 ? 14.715 65.067 50.665 1.00 55.34 1017 LEU A C 1
ATOM 1953 O O . LEU A 1 283 ? 13.657 64.545 51.052 1.00 53.67 1017 LEU A O 1
ATOM 1958 N N . ARG A 1 284 ? 14.748 66.103 49.787 1.00 51.80 1018 ARG A N 1
ATOM 1959 C CA . ARG A 1 284 ? 13.526 66.723 49.275 1.00 52.60 1018 ARG A CA 1
ATOM 1960 C C . ARG A 1 284 ? 12.665 65.670 48.534 1.00 55.41 1018 ARG A C 1
ATOM 1961 O O . ARG A 1 284 ? 11.433 65.656 48.691 1.00 53.96 1018 ARG A O 1
ATOM 1969 N N . ILE A 1 285 ? 13.332 64.740 47.797 1.00 50.78 1019 ILE A N 1
ATOM 1970 C CA . ILE A 1 285 ? 12.646 63.650 47.109 1.00 50.09 1019 ILE A CA 1
ATOM 1971 C C . ILE A 1 285 ? 12.020 62.697 48.142 1.00 54.18 1019 ILE A C 1
ATOM 1972 O O . ILE A 1 285 ? 10.848 62.360 47.992 1.00 53.50 1019 ILE A O 1
ATOM 1977 N N . ALA A 1 286 ? 12.801 62.280 49.186 1.00 50.14 1020 ALA A N 1
ATOM 1978 C CA . ALA A 1 286 ? 12.349 61.353 50.234 1.00 48.75 1020 ALA A CA 1
ATOM 1979 C C . ALA A 1 286 ? 11.131 61.881 50.934 1.00 5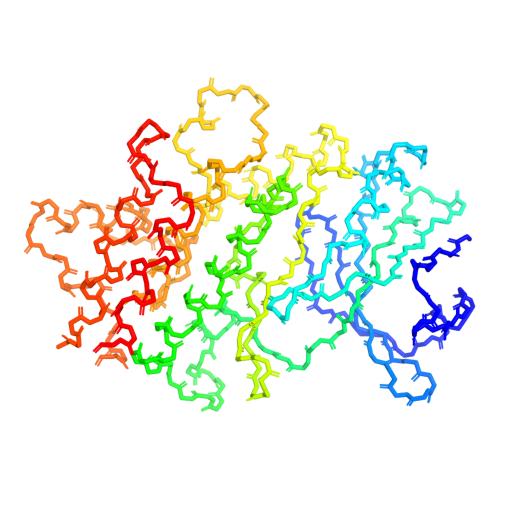4.93 1020 ALA A C 1
ATOM 1980 O O . ALA A 1 286 ? 10.169 61.119 51.134 1.00 53.18 1020 ALA A O 1
ATOM 1982 N N . LEU A 1 287 ? 11.140 63.212 51.242 1.00 53.47 1021 LEU A N 1
ATOM 1983 C CA . LEU A 1 287 ? 10.031 63.884 51.929 1.00 55.17 1021 LEU A CA 1
ATOM 1984 C C . LEU A 1 287 ? 8.768 63.922 51.087 1.00 59.31 1021 LEU A C 1
ATOM 1985 O O . LEU A 1 287 ? 7.680 63.783 51.627 1.00 61.37 1021 LEU A O 1
ATOM 1990 N N . ARG A 1 288 ? 8.916 64.037 49.760 1.00 53.96 1022 ARG A N 1
ATOM 1991 C CA . ARG A 1 288 ? 7.806 64.011 48.812 1.00 53.36 1022 ARG A CA 1
ATOM 1992 C C . ARG A 1 288 ? 7.198 62.609 48.739 1.00 52.58 1022 ARG A C 1
ATOM 1993 O O . ARG A 1 288 ? 5.995 62.476 48.602 1.00 50.42 1022 ARG A O 1
ATOM 2001 N N . CYS A 1 289 ? 8.029 61.575 48.858 1.00 49.18 1023 CYS A N 1
ATOM 2002 C CA . CYS A 1 289 ? 7.602 60.180 48.785 1.00 49.32 1023 CYS A CA 1
ATOM 2003 C C . CYS A 1 289 ? 6.744 59.722 49.961 1.00 53.34 1023 CYS A C 1
ATOM 2004 O O . CYS A 1 289 ? 5.930 58.812 49.803 1.00 54.02 1023 CYS A O 1
ATOM 2007 N N . ILE A 1 290 ? 6.944 60.332 51.148 1.00 54.22 1024 ILE A N 1
ATOM 2008 C CA . ILE A 1 290 ? 6.270 59.956 52.389 1.00 53.72 1024 ILE A CA 1
ATOM 2009 C C . ILE A 1 290 ? 5.087 60.851 52.720 1.00 59.52 1024 ILE A C 1
ATOM 2010 O O . ILE A 1 290 ? 4.514 60.753 53.818 1.00 60.16 1024 ILE A O 1
ATOM 2015 N N . ARG A 1 291 ? 4.667 61.673 51.765 1.00 57.42 1025 ARG A N 1
ATOM 2016 C CA . ARG A 1 291 ? 3.473 62.515 51.954 1.00 59.13 1025 ARG A CA 1
ATOM 2017 C C . ARG A 1 291 ? 2.236 61.616 51.723 1.00 65.71 1025 ARG A C 1
ATOM 2018 O O . ARG A 1 291 ? 2.393 60.420 51.429 1.00 67.27 1025 ARG A O 1
ATOM 2026 N N . SER A 1 292 ? 1.030 62.162 51.844 1.00 62.61 1026 SER A N 1
ATOM 2027 C CA . SER A 1 292 ? -0.200 61.391 51.641 1.00 63.70 1026 S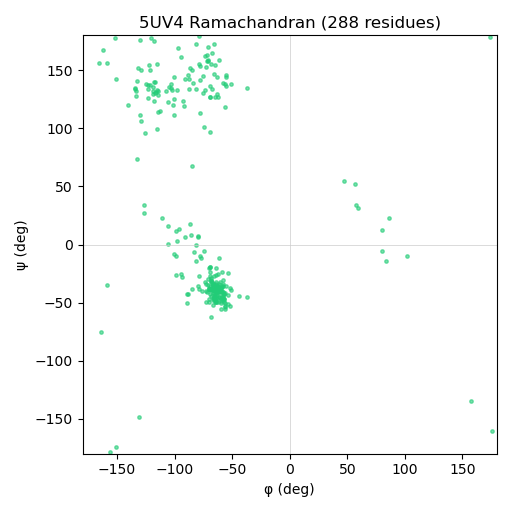ER A CA 1
ATOM 2028 C C . SER A 1 292 ? -0.294 60.938 50.195 1.00 66.29 1026 SER A C 1
ATOM 2029 O O . SER A 1 292 ? 0.285 61.596 49.318 1.00 64.00 1026 SER A O 1
ATOM 2032 N N . ALA A 1 293 ? -1.032 59.824 49.951 1.00 63.48 1027 ALA A N 1
ATOM 2033 C CA . ALA A 1 293 ? -1.195 59.188 48.638 1.00 62.19 1027 ALA A CA 1
ATOM 2034 C C . ALA A 1 293 ? -1.449 60.224 47.529 1.00 64.94 1027 ALA A C 1
ATOM 2035 O O . ALA A 1 293 ? -0.817 60.180 46.481 1.00 62.19 1027 ALA A O 1
ATOM 2037 N N . SER A 1 294 ? -2.325 61.192 47.816 1.00 63.26 1028 SER A N 1
ATOM 2038 C CA . SER A 1 294 ? -2.750 62.271 46.935 1.00 64.38 1028 SER A CA 1
ATOM 2039 C C . SER A 1 294 ? -1.639 63.240 46.552 1.00 68.27 1028 SER A C 1
ATOM 2040 O O . SER A 1 294 ? -1.657 63.756 45.439 1.00 68.89 1028 SER A O 1
ATOM 2043 N N . GLU A 1 295 ? -0.683 63.490 47.465 1.00 64.01 1029 GLU A N 1
ATOM 2044 C CA . GLU A 1 295 ? 0.436 64.409 47.257 1.00 63.00 1029 GLU A CA 1
ATOM 2045 C C . GLU A 1 295 ? 1.714 63.665 46.863 1.00 66.10 1029 GLU A C 1
ATOM 2046 O O . GLU A 1 295 ? 2.693 64.297 46.466 1.00 66.61 1029 GLU A O 1
ATOM 2052 N N . ARG A 1 296 ? 1.698 62.335 46.958 1.00 60.75 1030 ARG A N 1
ATOM 2053 C CA . ARG A 1 296 ? 2.833 61.450 46.665 1.00 58.28 1030 ARG A CA 1
ATOM 2054 C C . ARG A 1 296 ? 3.150 61.422 45.150 1.00 59.69 1030 ARG A C 1
ATOM 2055 O O . ARG A 1 296 ? 2.238 61.212 44.354 1.00 58.99 1030 ARG A O 1
ATOM 2063 N N . PRO A 1 297 ? 4.421 61.677 44.731 1.00 54.92 1031 PRO A N 1
ATOM 2064 C CA . PRO A 1 297 ? 4.740 61.699 43.294 1.00 53.68 1031 PRO A CA 1
ATOM 2065 C C . PRO A 1 297 ? 4.712 60.323 42.650 1.00 56.37 1031 PRO A C 1
ATOM 2066 O O . PRO A 1 297 ? 4.902 59.300 43.322 1.00 54.62 1031 PRO A O 1
ATOM 2070 N N . GLU A 1 298 ? 4.554 60.317 41.328 1.00 52.96 1032 GLU A N 1
ATOM 2071 C CA . GLU A 1 298 ? 4.654 59.111 40.513 1.00 53.22 1032 GLU A CA 1
ATOM 2072 C C . GLU A 1 298 ? 6.143 58.644 40.529 1.00 54.18 1032 GLU A C 1
ATOM 2073 O O . GLU A 1 298 ? 7.042 59.458 40.771 1.00 54.08 1032 GLU A O 1
ATOM 2079 N N . VAL A 1 299 ? 6.412 57.358 40.304 1.00 49.65 1033 VAL A N 1
ATOM 2080 C CA . VAL A 1 299 ? 7.794 56.867 40.435 1.00 47.91 1033 VAL A CA 1
ATOM 2081 C C . VAL A 1 299 ? 8.736 57.364 39.281 1.00 49.41 1033 VAL A C 1
ATOM 2082 O O . VAL A 1 299 ? 9.896 57.618 39.574 1.00 47.51 1033 VAL A O 1
ATOM 2086 N N . ARG A 1 300 ? 8.224 57.621 38.051 1.00 48.29 1034 ARG A N 1
ATOM 2087 C CA . ARG A 1 300 ? 9.035 58.170 36.961 1.00 49.51 1034 ARG A CA 1
ATOM 2088 C C . ARG A 1 300 ? 9.623 59.554 37.345 1.00 53.69 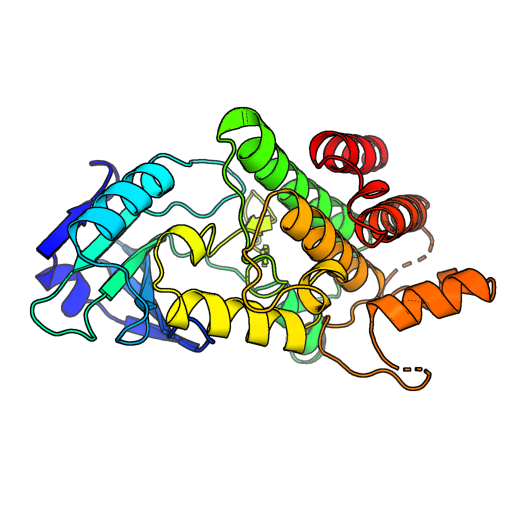1034 ARG A C 1
ATOM 2089 O O . ARG A 1 300 ? 10.771 59.833 37.015 1.00 52.92 1034 ARG A O 1
ATOM 2097 N N . THR A 1 301 ? 8.824 60.402 38.030 1.00 50.44 1035 THR A N 1
ATOM 2098 C CA . THR A 1 301 ? 9.232 61.730 38.488 1.00 50.70 1035 THR A CA 1
ATOM 2099 C C . THR A 1 301 ? 10.396 61.601 39.474 1.00 54.90 1035 THR A C 1
ATOM 2100 O O . THR A 1 301 ? 11.375 62.334 39.365 1.00 56.25 1035 THR A O 1
ATOM 2104 N N . VAL A 1 302 ? 10.272 60.663 40.434 1.00 49.56 1036 VAL A N 1
ATOM 2105 C CA . VAL A 1 302 ? 11.259 60.363 41.474 1.00 47.74 1036 VAL A CA 1
ATOM 2106 C C . VAL A 1 302 ? 12.555 59.878 40.813 1.00 51.66 1036 VAL A C 1
ATOM 2107 O O . VAL A 1 302 ? 13.612 60.411 41.099 1.00 51.41 1036 VAL A O 1
ATOM 2111 N N . PHE A 1 303 ? 12.459 58.898 39.884 1.00 48.93 1037 PHE A N 1
ATOM 2112 C CA . PHE A 1 303 ? 13.599 58.380 39.136 1.00 46.82 1037 PHE A CA 1
ATOM 2113 C C . PHE A 1 303 ? 14.302 59.553 38.394 1.00 53.27 1037 PHE A C 1
ATOM 2114 O O . PHE A 1 303 ? 15.501 59.751 38.596 1.00 53.42 1037 PHE A O 1
ATOM 2122 N N . GLU A 1 304 ? 13.540 60.355 37.607 1.00 49.22 1038 GLU A N 1
ATOM 2123 C CA . GLU A 1 304 ? 14.068 61.502 36.870 1.00 49.80 1038 GLU A CA 1
ATOM 2124 C C . GLU A 1 304 ? 14.755 62.516 37.788 1.00 53.94 1038 GLU A C 1
ATOM 2125 O O . GLU A 1 304 ? 15.817 63.021 37.421 1.00 54.34 1038 GLU A O 1
ATOM 2131 N N . ASP A 1 305 ? 14.150 62.809 38.965 1.00 49.78 1039 ASP A N 1
ATOM 2132 C CA . ASP A 1 305 ? 14.691 63.759 39.924 1.00 50.56 1039 ASP A CA 1
ATOM 2133 C C . ASP A 1 305 ? 15.953 63.241 40.592 1.00 55.52 1039 ASP A C 1
ATOM 2134 O O . ASP A 1 305 ? 16.902 64.008 40.757 1.00 57.87 1039 ASP A O 1
ATOM 2139 N N . LEU A 1 306 ? 16.010 61.936 40.906 1.00 49.82 1040 LEU A N 1
ATOM 2140 C CA . LEU A 1 306 ? 17.225 61.342 41.470 1.00 48.53 1040 LEU A CA 1
ATOM 2141 C C . LEU A 1 306 ? 18.323 61.363 40.389 1.00 52.49 1040 LEU A C 1
ATOM 2142 O O . LEU A 1 306 ? 19.488 61.651 40.684 1.00 51.15 1040 LEU A O 1
ATOM 2147 N N . LEU A 1 307 ? 17.925 61.106 39.124 1.00 49.49 1041 LEU A N 1
ATOM 2148 C CA . LEU A 1 307 ? 18.849 61.063 37.986 1.00 49.51 1041 LEU A CA 1
ATOM 2149 C C . LEU A 1 307 ? 19.455 62.438 37.672 1.00 54.64 1041 LEU A C 1
ATOM 2150 O O . LEU A 1 307 ? 20.638 62.498 37.386 1.00 55.69 1041 LEU A O 1
ATOM 2155 N N . SER A 1 308 ? 18.698 63.537 37.863 1.00 51.33 1042 SER A N 1
ATOM 2156 C CA . SER A 1 308 ? 19.203 64.890 37.632 1.00 52.30 1042 SER A CA 1
ATOM 2157 C C . SER A 1 308 ? 20.320 65.233 38.630 1.00 56.23 1042 SER A C 1
ATOM 2158 O O . SER A 1 308 ? 21.239 65.978 38.284 1.00 57.70 1042 SER A O 1
ATOM 2161 N N . LEU A 1 309 ? 20.297 64.597 39.822 1.00 51.30 1043 LEU A N 1
ATOM 2162 C CA . LEU A 1 309 ? 21.315 64.763 40.873 1.00 49.71 1043 LEU A CA 1
ATOM 2163 C C . LEU A 1 309 ? 22.658 64.140 40.479 1.00 53.01 1043 LEU A C 1
ATOM 2164 O O . LEU A 1 309 ? 23.652 64.482 41.100 1.00 55.37 1043 LEU A O 1
ATOM 2169 N N . SER A 1 310 ? 22.691 63.194 39.512 1.00 46.76 1044 SER A N 1
ATOM 2170 C CA . SER A 1 310 ? 23.947 62.580 39.074 1.00 47.36 1044 SER A CA 1
ATOM 2171 C C . SER A 1 310 ? 24.607 63.449 37.974 1.00 54.53 1044 SER A C 1
ATOM 2172 O O . SER A 1 310 ? 25.611 63.053 37.387 1.00 56.00 1044 SER A O 1
ATOM 2175 N N . SER A 1 311 ? 24.050 64.651 37.730 1.00 52.27 1045 SER A N 1
ATOM 2176 C CA . SER A 1 311 ? 24.594 65.647 36.811 1.00 71.14 1045 SER A CA 1
ATOM 2177 C C . SER A 1 311 ? 24.794 66.918 37.619 1.00 84.12 1045 SER A C 1
ATOM 2178 O O . SER A 1 311 ? 25.638 67.727 37.275 1.00 57.86 1045 SER A O 1
#

Nearest PDB structures (foldseek):
  5uv4-assembly1_A  TM=1.003E+00  e=5.050E-57  Zea mays
  5m53-assembly1_A  TM=7.399E-01  e=1.700E-10  Homo sapiens
  8gmc-assembly1_A  TM=7.209E-01  e=6.065E-10  Homo sapiens
  6seq-assembly1_A  TM=6.505E-01  e=2.796E-10  Homo sapiens
  5j0a-assembly1_B  TM=6.722E-01  e=5.542E-09  Homo sapiens

B-factor: mean 66.92, std 16.7, range [39.02, 157.2]

InterPro domains:
  IPR000719 Protein kinase domain [PS50011] (761-1043)
  IPR001245 Serine-threonine/tyrosine-protein kinase, catalytic domain [PF07714] (766-965)
  IPR001611 Leucine-rich repeat [PF00560] (168-190)
  IPR001611 Leucine-rich repeat [PF00560] (268-287)
  IPR001611 Leucine-rich repeat [PF00560] (316-338)
  IPR001611 Leucine-rich repeat [PF00560] (433-449)
  IPR001611 Leucine-rich repeat [PF00560] (497-518)
  IPR001611 Leucine-rich repeat [PF00560] (520-539)
  IPR001611 Leucine-rich repeat [PF13516] (292-307)
  IPR001611 Leucine-rich repeat [PF13855] (96-154)
  IPR003591 Leucine-rich repeat, typical subtype [SM00369] (94-117)
  IPR003591 Leucine-rich repeat, typical subtype [SM00369] (118-141)
  IPR003591 Leucine-rich repeat, typical subtype [SM00369] (142-165)
  IPR003591 Leucine-rich repeat, typical subtype [SM00369] (166-189)
  IPR003591 Leucine-rich repeat, typical subtype [SM00369] (266-290)
  IPR003591 Leucine-rich repeat, typical subtype [SM00369] (315-337)
  IPR003591 Leucine-rich repeat, typical subtype [SM00369] (518-542)
  IPR011009 Protein kinase-like domain superfamily [SSF56112] (764-1040)
  IPR032675 Leucine-rich repeat domain superfamily [G3DSA:3.80.10.10] (21-209)
  IPR032675 Leucine-rich repeat domain superfamily [G3DSA:3.80.10.10] (210-585)

Solvent-accessible surface area: 13036 Å² total; per-residue (Å²): 96,41,78,42,52,49,92,85,13,106,24,54,38,74,47,19,97,90,14,97,66,102,82,89,30,196,53,16,3,7,31,17,66,42,3,39,15,123,122,47,67,66,0,28,10,19,77,4,87,114,49,19,16,46,72,95,83,76,0,30,132,13,0,50,88,0,2,62,1,88,28,104,7,4,11,32,2,36,0,14,40,32,4,135,38,52,96,34,32,9,10,0,22,25,55,19,116,35,37,18,0,27,37,18,14,76,71,29,88,97,117,110,58,93,50,9,55,20,40,92,3,11,74,4,0,6,14,0,0,85,0,0,13,43,0,17,55,117,81,93,10,12,0,15,5,7,14,5,56,11,2,36,22,28,120,66,132,32,46,1,16,3,15,36,10,0,0,15,51,1,8,36,115,63,0,34,64,67,4,14,130,47,20,40,81,69,15,9,30,4,73,57,32,106,101,48,117,83,27,65,9,41,64,76,9,1,4,9,7,0,0,0,0,0,0,0,0,0,6,19,57,30,5,43,81,95,19,147,118,74,52,4,2,67,34,0,95,42,2,64,94,51,166,105,23,73,111,1,38,19,108,101,64,109,70,156,22,1,51,16,0,8,164,7,0,28,61,0,2,116,52,32,109,116,8,18,118,0,91,52,0,26,95,44,0,71,70,53,64,137

Radius of gyration: 19.06 Å; Cα contacts (8 Å, |Δi|>4): 515; chains: 1; bounding box: 45×58×42 Å

Sequence (290 aa):
DLHLFDNSVVFTAEELSCAPAEIIGRSCHGTSYKATLDNGYMLTVKWLKEGFAKSKKEFSREIKKLGSVRHPNLVPLRGYYWGPKEHERIMISDYADATSLSTYLSEFDERNLPPLSAGQRLNIAIDIARCLDYLHNERVIPHGNIKSSNVLIQNSTPSALVTDYSLHRLMTPIGMAEQVLNAGALGYSPPEFSSTSKPCPSLKSDVYAFGVILLELLTGKIAGEIICMVDLTDWVRMLDLEERVSECYDRHIAPQALDGMLRIALRCIRSASERPEVRTVFEDLLSLSS

Foldseek 3Di:
DKDFLDPPDDDDPVQQVPFDKDWPDADLQGTWIWGAGPVGFIKIKGFGAFQWFDPPVQLVVLVSLVQPDDDQQAWHWTIWFDDPDRRRTITMTGDDPFDFQVCCLPCCPVDPHAHQEPVNLLLLLLSVLVSLCCCCPVSVAFQLQQFRRQWTADPDPPRIHGYNGRSLSGTDLSNQVSSQVVCVQQQQAAPVVVVDPRDGRHQLSRLSSSLLSLLCSFQSDRQNAADVVGGSLVVCVVCVVVVRNVVSGHPSYPDVLSVLSNVLSNQSRDDSVSRDRSVVSSVSSVVSVD

Secondary structure (DSSP, 8-state):
-EEESSSSS---HHHHHTS-EEEEEE-SSEEEEEEE-TTS-EEEEEEEPTTTBPPHHHHHHHHHHHHT---TTBPPEEEEEE-SSTT-EEEEEE----EEHHHHHHHTTTSS-PPPPHHHHHHHHHHHHHHHHHIIIII--------GGGEEE-SSSSSEEE-S--GGGGB-HHHHHHHHHHHHHHT---GGGTT-SS----HHHHHHHHHHHHHHHHH---TT-------HHHHHHHHHHTT-GGGGS-TT---HHHHHHHHHHHHHTS-TTTPPPHHHHHHHHHHTT-

Organism: Zea mays (NCBI:txid4577)